Protein AF-A0A8H3YQ94-F1 (afdb_monomer_lite)

Organism: Venturia inaequalis (NCBI:txid5025)

Secondary structure (DSSP, 8-state):
--PPPHHHHHHHHHHTT-PPP-HHHHHTTSPP---PPPPP---PPPPP-STT-----SHHHHHHHHHHHHTS--SS-HHHHHHHHHHHHHHHHHHHHHHHHHHHHHHHHHHHHHHHHHHHHHHHHHH---S---HHHHHHHHHHHHHHHHHHHHHHHHHHHHHHHHHHHHHHHHHHHHHHHHHHHHHHHTT-----------

Structure (mmCIF, N/CA/C/O backbone):
data_AF-A0A8H3YQ94-F1
#
_entry.id   AF-A0A8H3YQ94-F1
#
loop_
_atom_site.group_PDB
_atom_site.id
_atom_site.type_symbol
_atom_site.label_atom_id
_atom_site.label_alt_id
_atom_site.label_comp_id
_atom_site.label_asym_id
_atom_site.label_entity_id
_atom_site.label_seq_id
_atom_site.pdbx_PDB_ins_code
_atom_site.Cartn_x
_atom_site.Cartn_y
_atom_site.Cartn_z
_atom_site.occupancy
_atom_site.B_iso_or_equiv
_atom_site.auth_seq_id
_atom_site.auth_comp_id
_atom_site.auth_asym_id
_atom_site.auth_atom_id
_atom_site.pdbx_PDB_model_num
ATOM 1 N N . MET A 1 1 ? 3.397 -32.357 -109.328 1.00 46.06 1 MET A N 1
ATOM 2 C CA . MET A 1 1 ? 3.555 -31.717 -108.003 1.00 46.06 1 MET A CA 1
ATOM 3 C C . MET A 1 1 ? 4.918 -32.092 -107.451 1.00 46.06 1 MET A C 1
ATOM 5 O O . MET A 1 1 ? 5.203 -33.276 -107.339 1.00 46.06 1 MET A O 1
ATOM 9 N N . GLN A 1 2 ? 5.787 -31.116 -107.193 1.00 58.75 2 GLN A N 1
ATOM 10 C CA . GLN A 1 2 ? 7.143 -31.364 -106.701 1.00 58.75 2 GLN A CA 1
ATOM 11 C C . GLN A 1 2 ? 7.136 -31.225 -105.173 1.00 58.75 2 GLN A C 1
ATOM 13 O O . GLN A 1 2 ? 6.931 -30.134 -104.653 1.00 58.75 2 GLN A O 1
ATOM 18 N N . ALA A 1 3 ? 7.277 -32.342 -104.458 1.00 68.31 3 ALA A N 1
ATOM 19 C CA . ALA A 1 3 ? 7.303 -32.357 -102.998 1.00 68.31 3 ALA A CA 1
ATOM 20 C C . ALA A 1 3 ? 8.596 -31.708 -102.472 1.00 68.31 3 ALA A C 1
ATOM 22 O O . ALA A 1 3 ? 9.682 -31.935 -103.017 1.00 68.31 3 ALA A O 1
ATOM 23 N N . PHE A 1 4 ? 8.491 -30.905 -101.410 1.00 73.00 4 PHE A N 1
ATOM 24 C CA . PHE A 1 4 ? 9.653 -30.295 -100.767 1.00 73.00 4 PHE A CA 1
ATOM 25 C C . PHE A 1 4 ? 10.630 -31.373 -100.280 1.00 73.00 4 PHE A C 1
ATOM 27 O O . PHE A 1 4 ? 10.253 -32.324 -99.595 1.00 73.00 4 PHE A O 1
ATOM 34 N N . LYS A 1 5 ? 11.915 -31.225 -100.623 1.00 82.38 5 LYS A N 1
ATOM 35 C CA . LYS A 1 5 ? 12.969 -32.127 -100.142 1.00 82.38 5 LYS A CA 1
ATOM 36 C C . LYS A 1 5 ? 13.144 -31.917 -98.636 1.00 82.38 5 LYS A C 1
ATOM 38 O O . LYS A 1 5 ? 13.404 -30.800 -98.197 1.00 82.38 5 LYS A O 1
ATOM 43 N N . GLY A 1 6 ? 13.096 -32.991 -97.846 1.00 75.88 6 GLY A N 1
ATOM 44 C CA . GLY A 1 6 ? 13.185 -32.909 -96.378 1.00 75.88 6 GLY A CA 1
ATOM 45 C C . GLY A 1 6 ? 14.441 -32.199 -95.847 1.00 75.88 6 GLY A C 1
ATOM 46 O O . GLY A 1 6 ? 14.389 -31.560 -94.799 1.00 75.88 6 GLY A O 1
ATOM 47 N N . LYS A 1 7 ? 15.556 -32.228 -96.595 1.00 79.00 7 LYS A N 1
ATOM 48 C CA . LYS A 1 7 ? 16.783 -31.476 -96.264 1.00 79.00 7 LYS A CA 1
ATOM 49 C C . LYS A 1 7 ? 16.567 -29.957 -96.307 1.00 79.00 7 LYS A C 1
ATOM 51 O O . LYS A 1 7 ? 17.089 -29.238 -95.463 1.00 79.00 7 LYS A O 1
ATOM 56 N N . THR A 1 8 ? 15.769 -29.481 -97.261 1.00 79.56 8 THR A N 1
ATOM 57 C CA . THR A 1 8 ? 15.442 -28.062 -97.426 1.00 79.56 8 THR A CA 1
ATOM 58 C C . THR A 1 8 ? 14.527 -27.580 -96.302 1.00 79.56 8 THR A C 1
ATOM 60 O O . THR A 1 8 ? 14.754 -26.504 -95.762 1.00 79.56 8 THR A O 1
ATOM 63 N N . CYS A 1 9 ? 13.562 -28.405 -95.878 1.00 73.75 9 CYS A N 1
ATOM 64 C CA . CYS A 1 9 ? 12.711 -28.102 -94.725 1.00 73.75 9 CYS A CA 1
ATOM 65 C C . CYS A 1 9 ? 13.526 -28.005 -93.428 1.00 73.75 9 CYS A C 1
ATOM 67 O O . CYS A 1 9 ? 13.391 -27.023 -92.710 1.00 73.75 9 CYS A O 1
ATOM 69 N N . ARG A 1 10 ? 14.423 -28.966 -93.151 1.00 73.25 10 ARG A N 1
ATOM 70 C CA . ARG A 1 10 ? 15.281 -28.928 -91.947 1.00 73.25 10 ARG A CA 1
ATOM 71 C C . ARG A 1 10 ? 16.173 -27.684 -91.903 1.00 73.25 10 ARG A C 1
ATOM 73 O O . ARG A 1 10 ? 16.210 -27.012 -90.882 1.00 73.25 10 ARG A O 1
ATOM 80 N N . SER A 1 11 ? 16.806 -27.331 -93.026 1.00 77.38 11 SER A N 1
ATOM 81 C CA . SER A 1 11 ? 17.615 -26.107 -93.121 1.00 77.38 11 SER A CA 1
ATOM 82 C C . SER A 1 11 ? 16.785 -24.833 -92.927 1.00 77.38 11 SER A C 1
ATOM 84 O O . SER A 1 11 ? 17.270 -23.875 -92.328 1.00 77.38 11 SER A O 1
ATOM 86 N N . ALA A 1 12 ? 15.538 -24.806 -93.411 1.00 76.94 12 ALA A N 1
ATOM 87 C CA . ALA A 1 12 ? 14.640 -23.679 -93.186 1.00 76.94 12 ALA A CA 1
ATOM 88 C C . ALA A 1 12 ? 14.280 -23.536 -91.698 1.00 76.94 12 ALA A C 1
ATOM 90 O O . ALA A 1 12 ? 14.393 -22.435 -91.173 1.00 76.94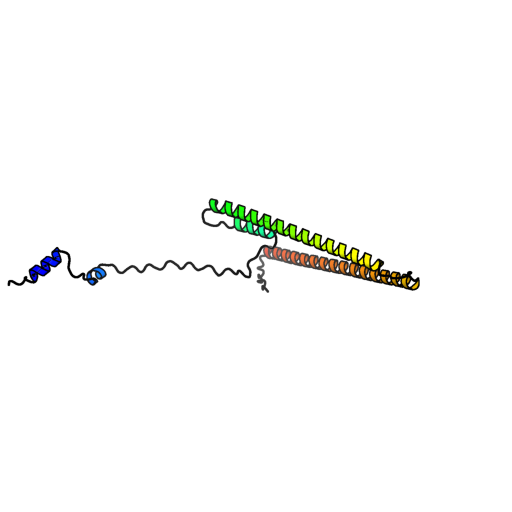 12 ALA A O 1
ATOM 91 N N . PHE A 1 13 ? 13.949 -24.635 -91.010 1.00 75.94 13 PHE A N 1
ATOM 92 C CA . PHE A 1 13 ? 13.639 -24.627 -89.574 1.00 75.94 13 PHE A CA 1
ATOM 93 C C . PHE A 1 13 ? 14.829 -24.204 -88.699 1.00 75.94 13 PHE A C 1
ATOM 95 O O . PHE A 1 13 ? 14.648 -23.443 -87.749 1.00 75.94 13 PHE A O 1
ATOM 102 N N . GLU A 1 14 ? 16.047 -24.634 -89.044 1.00 71.06 14 GLU A N 1
ATOM 103 C CA . GLU A 1 14 ? 17.277 -24.173 -88.384 1.00 71.06 14 GLU A CA 1
ATOM 104 C C . GLU A 1 14 ? 17.498 -22.668 -88.579 1.00 71.06 14 GLU A C 1
ATOM 106 O O . GLU A 1 14 ? 17.798 -21.961 -87.620 1.00 71.06 14 GLU A O 1
ATOM 111 N N . LYS A 1 15 ? 17.294 -22.154 -89.801 1.00 74.56 15 LYS A N 1
ATOM 112 C CA . LYS A 1 15 ? 17.443 -20.721 -90.108 1.00 74.56 15 LYS A CA 1
ATOM 113 C C . LYS A 1 15 ? 16.386 -19.848 -89.441 1.00 74.56 15 LYS A C 1
ATOM 115 O O . LYS A 1 15 ? 16.687 -18.715 -89.081 1.00 74.56 15 LYS A O 1
ATOM 120 N N . THR A 1 16 ? 15.163 -20.348 -89.284 1.00 73.38 16 THR A N 1
ATOM 121 C CA . THR A 1 16 ? 14.085 -19.618 -88.602 1.00 73.38 16 THR A CA 1
ATOM 122 C C . THR A 1 16 ? 14.149 -19.757 -87.081 1.00 73.38 16 THR A C 1
ATOM 124 O O . THR A 1 16 ? 13.340 -19.144 -86.394 1.00 73.38 16 THR A O 1
ATOM 127 N N . GLY A 1 17 ? 15.069 -20.568 -86.542 1.00 61.72 17 GLY A N 1
ATOM 128 C CA . GLY A 1 17 ? 15.169 -20.841 -85.105 1.00 61.72 17 GLY A CA 1
ATOM 129 C C . GLY A 1 17 ? 14.004 -21.667 -84.547 1.00 61.72 17 GLY A C 1
ATOM 130 O O . GLY A 1 17 ? 13.867 -21.793 -83.335 1.00 61.72 17 GLY A O 1
ATOM 131 N N . ILE A 1 18 ? 13.176 -22.254 -85.419 1.00 68.00 18 ILE A N 1
ATOM 132 C CA . ILE A 1 18 ? 12.014 -23.081 -85.058 1.00 68.00 18 ILE A CA 1
ATOM 133 C C . ILE A 1 18 ? 12.463 -24.547 -85.078 1.00 68.00 18 ILE A C 1
ATOM 135 O O . ILE A 1 18 ? 11.961 -25.377 -85.834 1.00 68.00 18 ILE A O 1
ATOM 139 N N . VAL A 1 19 ? 13.492 -24.857 -84.295 1.00 67.25 19 VAL A N 1
ATOM 140 C CA . VAL A 1 19 ? 13.924 -26.237 -84.044 1.00 67.25 19 VAL A CA 1
ATOM 141 C C . VAL A 1 19 ? 13.210 -26.708 -82.777 1.00 67.25 19 VAL A C 1
ATOM 143 O O . VAL A 1 19 ? 13.072 -25.907 -81.849 1.00 67.25 19 VAL A O 1
ATOM 146 N N . PRO A 1 20 ? 12.747 -27.970 -82.689 1.00 64.56 20 PRO A N 1
ATOM 147 C CA . PRO A 1 20 ? 12.219 -28.501 -81.441 1.00 64.56 20 PRO A CA 1
ATOM 148 C C . PRO A 1 20 ? 13.262 -28.313 -80.342 1.00 64.56 20 PRO A C 1
ATOM 150 O O . PRO A 1 20 ? 14.384 -28.811 -80.443 1.00 64.56 20 PRO A O 1
ATOM 153 N N . PHE A 1 21 ? 12.901 -27.532 -79.331 1.00 61.06 21 PHE A N 1
ATOM 154 C CA . PHE A 1 21 ? 13.730 -27.309 -78.161 1.00 61.06 21 PHE A CA 1
ATOM 155 C C . PHE A 1 21 ? 14.009 -28.657 -77.492 1.00 61.06 21 PHE A C 1
ATOM 157 O O . PHE A 1 21 ? 13.074 -29.363 -77.117 1.00 61.06 21 PHE A O 1
ATOM 164 N N . ASP A 1 22 ? 15.287 -29.018 -77.373 1.00 73.88 22 ASP A N 1
ATOM 165 C CA . ASP A 1 22 ? 15.726 -30.197 -76.632 1.00 73.88 22 ASP A CA 1
ATOM 166 C C . ASP A 1 22 ? 16.133 -29.754 -75.215 1.00 73.88 22 ASP A C 1
ATOM 168 O O . ASP A 1 22 ? 17.247 -29.243 -75.030 1.00 73.88 22 ASP A O 1
ATOM 172 N N . PRO A 1 23 ? 15.237 -29.880 -74.215 1.00 68.00 23 PRO A N 1
ATOM 173 C CA . PRO A 1 23 ? 15.480 -29.379 -72.864 1.00 68.00 23 PRO A CA 1
ATOM 174 C C . PRO A 1 23 ? 16.681 -30.054 -72.199 1.00 68.00 23 PRO A C 1
ATOM 176 O O . PRO A 1 23 ? 17.328 -29.445 -71.347 1.00 68.00 23 PRO A O 1
ATOM 179 N N . LEU A 1 24 ? 17.015 -31.286 -72.597 1.00 73.75 24 LEU A N 1
ATOM 180 C CA . LEU A 1 24 ? 18.076 -32.070 -71.968 1.00 73.75 24 LEU A CA 1
ATOM 181 C C . LEU A 1 24 ? 19.454 -31.458 -72.232 1.00 73.75 24 LEU A C 1
ATOM 183 O O . LEU A 1 24 ? 20.250 -31.320 -71.308 1.00 73.75 24 LEU A O 1
ATOM 187 N N . LYS A 1 25 ? 19.694 -30.953 -73.448 1.00 72.75 25 LYS A N 1
ATOM 188 C CA . LYS A 1 25 ? 20.953 -30.269 -73.801 1.00 72.75 25 LYS A CA 1
ATOM 189 C C . LYS A 1 25 ? 21.197 -28.976 -73.029 1.00 72.75 25 LYS A C 1
ATOM 191 O O . LYS A 1 25 ? 22.341 -28.532 -72.934 1.00 72.75 25 LYS A O 1
ATOM 196 N N . VAL A 1 26 ? 20.138 -28.328 -72.546 1.00 67.00 26 VAL A N 1
ATOM 197 C CA . VAL A 1 26 ? 20.248 -27.116 -71.722 1.00 67.00 26 VAL A CA 1
ATOM 198 C C . VAL A 1 26 ? 20.513 -27.497 -70.271 1.00 67.00 26 VAL A C 1
ATOM 200 O O . VAL A 1 26 ? 21.404 -26.923 -69.652 1.00 67.00 26 VAL A O 1
ATOM 203 N N . ILE A 1 27 ? 19.805 -28.508 -69.762 1.00 72.75 27 ILE A N 1
ATOM 204 C CA . ILE A 1 27 ? 19.972 -29.012 -68.394 1.00 72.75 27 ILE A CA 1
ATOM 205 C C . ILE A 1 27 ? 21.388 -29.569 -68.178 1.00 72.75 27 ILE A C 1
ATOM 207 O O . ILE A 1 27 ? 21.992 -29.277 -67.154 1.00 72.75 27 ILE A O 1
ATOM 211 N N . GLU A 1 28 ? 21.962 -30.277 -69.156 1.00 75.50 28 GLU A N 1
ATOM 212 C CA . GLU A 1 28 ? 23.343 -30.791 -69.091 1.00 75.50 28 GLU A CA 1
ATOM 213 C C . GLU A 1 28 ? 24.416 -29.691 -69.032 1.00 75.50 28 GLU A C 1
ATOM 215 O O . GLU A 1 28 ? 25.515 -29.918 -68.530 1.00 75.50 28 GLU A O 1
ATOM 220 N N . LYS A 1 29 ? 24.117 -28.493 -69.549 1.00 74.38 29 LYS A N 1
ATOM 221 C CA . LYS A 1 29 ? 25.033 -27.342 -69.524 1.00 74.38 29 LYS A CA 1
ATOM 222 C C . LYS A 1 29 ? 24.874 -26.480 -68.275 1.00 74.38 29 LYS A C 1
ATOM 224 O O . LYS A 1 29 ? 25.720 -25.620 -68.029 1.00 74.38 29 LYS A O 1
ATOM 229 N N . CYS A 1 30 ? 23.813 -26.683 -67.498 1.00 64.31 30 CYS A N 1
ATOM 230 C CA . CYS A 1 30 ? 23.666 -26.037 -66.206 1.00 64.31 30 CYS A CA 1
ATOM 231 C C . CYS A 1 30 ? 24.519 -26.795 -65.177 1.00 64.31 30 CYS A C 1
ATOM 233 O O . CYS A 1 30 ? 24.310 -27.992 -64.984 1.00 64.31 30 CYS A O 1
ATOM 235 N N . PRO A 1 31 ? 25.476 -26.137 -64.495 1.00 71.31 31 PRO A N 1
ATOM 236 C CA . PRO A 1 31 ? 26.184 -26.778 -63.395 1.00 71.31 31 PRO A CA 1
ATOM 237 C C . PRO A 1 31 ? 25.164 -27.212 -62.329 1.00 71.31 31 PRO A C 1
ATOM 239 O O . PRO A 1 31 ? 24.175 -26.495 -62.126 1.00 71.31 31 PRO A O 1
ATOM 242 N N . PRO A 1 32 ? 25.369 -28.356 -61.644 1.00 67.56 32 PRO A N 1
ATOM 243 C CA . PRO A 1 32 ? 24.484 -28.759 -60.561 1.00 67.56 32 PRO A CA 1
ATOM 244 C C . PRO A 1 32 ? 24.416 -27.604 -59.568 1.00 67.56 32 PRO A C 1
ATOM 246 O O . PRO A 1 32 ? 25.449 -27.100 -59.120 1.00 67.56 32 PRO A O 1
ATOM 249 N N . THR A 1 33 ? 23.201 -27.136 -59.289 1.00 60.84 33 THR A N 1
ATOM 250 C CA . THR A 1 33 ? 22.963 -26.070 -58.323 1.00 60.84 33 THR A CA 1
ATOM 251 C C . THR A 1 33 ? 23.676 -26.460 -57.038 1.00 60.84 33 THR A C 1
ATOM 253 O O . THR A 1 33 ? 23.331 -27.471 -56.428 1.00 60.84 33 THR A O 1
ATOM 256 N N . ILE A 1 34 ? 24.701 -25.692 -56.657 1.00 62.62 34 ILE A N 1
ATOM 257 C CA . ILE A 1 34 ? 25.326 -25.802 -55.342 1.00 62.62 34 ILE A CA 1
ATOM 258 C C . ILE A 1 34 ? 24.163 -25.664 -54.371 1.00 62.62 34 ILE A C 1
ATOM 260 O O . ILE A 1 34 ? 23.536 -24.606 -54.312 1.00 62.62 34 ILE A O 1
ATOM 264 N N . THR A 1 35 ? 23.797 -26.752 -53.697 1.00 61.91 35 THR A N 1
ATOM 265 C CA . THR A 1 35 ? 22.767 -26.727 -52.666 1.00 61.91 35 THR A CA 1
ATOM 266 C C . THR A 1 35 ? 23.254 -25.738 -51.625 1.00 61.91 35 THR A C 1
ATOM 268 O O . THR A 1 35 ? 24.180 -26.044 -50.874 1.00 61.91 35 THR A O 1
ATOM 271 N N . ALA A 1 36 ? 22.707 -24.523 -51.655 1.00 63.34 36 ALA A N 1
ATOM 272 C CA . ALA A 1 36 ? 23.022 -23.502 -50.680 1.00 63.34 36 ALA A CA 1
ATOM 273 C C . ALA A 1 36 ? 22.781 -24.120 -49.305 1.00 63.34 36 ALA A C 1
ATOM 275 O O . ALA A 1 36 ? 21.683 -24.614 -49.032 1.00 63.34 36 ALA A O 1
ATOM 276 N N . THR A 1 37 ? 23.819 -24.154 -48.471 1.00 64.31 37 THR A N 1
ATOM 277 C CA . THR A 1 37 ? 23.675 -24.525 -47.068 1.00 64.31 37 THR A CA 1
ATOM 278 C C . THR A 1 37 ? 22.533 -23.674 -46.515 1.00 64.31 37 THR A C 1
ATOM 280 O O . THR A 1 37 ? 22.602 -22.448 -46.655 1.00 64.31 37 THR A O 1
ATOM 283 N N . PRO A 1 38 ? 21.459 -24.271 -45.965 1.00 67.94 38 PRO A N 1
ATOM 284 C CA . PRO A 1 38 ? 20.385 -23.477 -45.396 1.00 67.94 38 PRO A CA 1
ATOM 285 C C . PRO A 1 38 ? 21.004 -22.527 -44.363 1.00 67.94 38 PRO A C 1
ATOM 287 O O . PRO A 1 38 ? 21.893 -22.961 -43.617 1.00 67.94 38 PRO A O 1
ATOM 290 N N . PRO A 1 39 ? 20.595 -21.243 -44.330 1.00 69.69 39 PRO A N 1
ATOM 291 C CA . PRO A 1 39 ? 21.085 -20.330 -43.310 1.00 69.69 39 PRO A CA 1
ATOM 292 C C . PRO A 1 39 ? 20.859 -20.975 -41.936 1.00 69.69 39 PRO A C 1
ATOM 294 O O . PRO A 1 39 ? 19.863 -21.695 -41.766 1.00 69.69 39 PRO A O 1
ATOM 297 N N . PRO A 1 40 ? 21.777 -20.784 -40.969 1.00 69.94 40 PRO A N 1
ATOM 298 C CA . PRO A 1 40 ? 21.569 -21.293 -39.625 1.00 69.94 40 PRO A CA 1
ATOM 299 C C . PRO A 1 40 ? 20.183 -20.845 -39.166 1.00 69.94 40 PRO A C 1
ATOM 301 O O . PRO A 1 40 ? 19.869 -19.658 -39.217 1.00 69.94 40 PRO A O 1
ATOM 304 N N . ARG A 1 41 ? 19.325 -21.808 -38.802 1.00 65.75 41 ARG A N 1
ATOM 305 C CA . ARG A 1 41 ? 17.999 -21.499 -38.267 1.00 65.75 41 ARG A CA 1
ATOM 306 C C . ARG A 1 41 ? 18.212 -20.592 -37.066 1.00 65.75 41 ARG A C 1
ATOM 308 O O . ARG A 1 41 ? 18.799 -21.035 -36.080 1.00 65.75 41 ARG A O 1
ATOM 315 N N . GLU A 1 42 ? 17.740 -19.354 -37.156 1.00 65.62 42 GLU A N 1
ATOM 316 C CA . GLU A 1 42 ? 17.578 -18.506 -35.986 1.00 65.62 42 GLU A CA 1
ATOM 317 C C . GLU A 1 42 ? 16.740 -19.310 -34.993 1.00 65.62 42 GLU A C 1
ATOM 319 O O . GLU A 1 42 ? 15.598 -19.685 -35.271 1.00 65.62 42 GLU A O 1
ATOM 324 N N . THR A 1 43 ? 17.350 -19.705 -33.878 1.00 68.94 43 THR A N 1
ATOM 325 C CA . THR A 1 43 ? 16.629 -20.359 -32.793 1.00 68.94 43 THR A CA 1
ATOM 326 C C . THR A 1 43 ? 15.556 -19.391 -32.344 1.00 68.94 43 THR A C 1
ATOM 328 O O . THR A 1 43 ? 15.881 -18.337 -31.797 1.00 68.94 43 THR A O 1
ATOM 331 N N . THR A 1 44 ? 14.293 -19.740 -32.592 1.00 71.94 44 THR A N 1
ATOM 332 C CA . THR A 1 44 ? 13.150 -19.011 -32.053 1.00 71.94 44 THR A CA 1
ATOM 333 C C . THR A 1 44 ? 13.416 -18.795 -30.565 1.00 71.94 44 THR A C 1
ATOM 335 O O . THR A 1 44 ? 13.711 -19.780 -29.873 1.00 71.94 44 THR A O 1
ATOM 338 N N . PRO A 1 45 ? 13.393 -17.547 -30.062 1.00 72.25 45 PRO A N 1
ATOM 339 C CA . PRO A 1 45 ? 13.603 -17.311 -28.645 1.00 72.25 45 PRO A CA 1
ATOM 340 C C . PRO A 1 45 ? 12.606 -18.162 -27.849 1.00 72.25 45 PRO A C 1
ATOM 342 O O . PRO A 1 45 ? 11.493 -18.413 -28.331 1.00 72.25 45 PRO A O 1
ATOM 345 N N . PRO A 1 46 ? 12.999 -18.654 -26.662 1.00 77.50 46 PRO A N 1
ATOM 346 C CA . PRO A 1 46 ? 12.099 -19.439 -25.836 1.00 77.50 46 PRO A CA 1
ATOM 347 C C . PRO A 1 46 ? 10.794 -18.659 -25.626 1.00 77.50 46 PRO A C 1
ATOM 349 O O . PRO A 1 46 ? 10.840 -17.429 -25.500 1.00 77.50 46 PRO A O 1
ATOM 352 N N . PRO A 1 47 ? 9.635 -19.342 -25.614 1.00 77.75 47 PRO A N 1
ATOM 353 C CA . PRO A 1 47 ? 8.357 -18.682 -25.406 1.00 77.75 47 PRO A CA 1
ATOM 354 C C . PRO A 1 47 ? 8.424 -17.850 -24.126 1.00 77.75 47 PRO A C 1
ATOM 356 O O . PRO A 1 47 ? 8.847 -18.335 -23.075 1.00 77.75 47 PRO A O 1
ATOM 359 N N . ILE A 1 48 ? 8.053 -16.576 -24.244 1.00 79.12 48 ILE A N 1
ATOM 360 C CA . ILE A 1 48 ? 8.002 -15.664 -23.106 1.00 79.12 48 ILE A CA 1
ATOM 361 C C . ILE A 1 48 ? 6.957 -16.214 -22.137 1.00 79.12 48 ILE A C 1
ATOM 363 O O . ILE A 1 48 ? 5.808 -16.441 -22.514 1.00 79.12 48 ILE A O 1
ATOM 367 N N . ASP A 1 49 ? 7.367 -16.430 -20.891 1.00 82.31 49 ASP A N 1
ATOM 368 C CA . ASP A 1 49 ? 6.467 -16.807 -19.808 1.00 82.31 49 ASP A CA 1
ATOM 369 C C . ASP A 1 49 ? 5.631 -15.583 -19.402 1.00 82.31 49 ASP A C 1
ATOM 371 O O . ASP A 1 49 ? 6.010 -14.783 -18.542 1.00 82.31 49 ASP A O 1
ATOM 375 N N . TRP A 1 50 ? 4.510 -15.398 -20.100 1.00 77.06 50 TRP A N 1
ATOM 376 C CA . TRP A 1 50 ? 3.571 -14.304 -19.855 1.00 77.06 50 TRP A CA 1
ATOM 377 C C . TRP A 1 50 ? 2.874 -14.423 -18.498 1.00 77.06 50 TRP A C 1
ATOM 379 O O . TRP A 1 50 ? 2.486 -13.403 -17.930 1.00 77.06 50 TRP A O 1
ATOM 389 N N . GLU A 1 51 ? 2.738 -15.638 -17.960 1.00 77.88 51 GLU A N 1
ATOM 390 C CA . GLU A 1 51 ? 2.078 -15.881 -16.673 1.00 77.88 51 GLU A CA 1
ATOM 391 C C . GLU A 1 51 ? 2.901 -15.313 -15.513 1.00 77.88 51 GLU A C 1
ATOM 393 O O . GLU A 1 51 ? 2.350 -14.724 -14.581 1.00 77.88 51 GLU A O 1
ATOM 398 N N . ASN A 1 52 ? 4.230 -15.409 -15.607 1.00 77.12 52 ASN A N 1
ATOM 399 C CA . ASN A 1 52 ? 5.154 -14.879 -14.605 1.00 77.12 52 ASN A CA 1
ATOM 400 C C . ASN A 1 52 ? 5.732 -13.502 -14.958 1.00 77.12 52 ASN A C 1
ATOM 402 O O . ASN A 1 52 ? 6.696 -13.053 -14.323 1.00 77.12 52 ASN A O 1
ATOM 406 N N . PHE A 1 53 ? 5.157 -12.796 -15.937 1.00 76.44 53 PHE A N 1
ATOM 407 C CA . PHE A 1 53 ? 5.649 -11.474 -16.301 1.00 76.44 53 PHE A CA 1
ATOM 408 C C . PHE A 1 53 ? 5.477 -10.496 -15.120 1.00 76.44 53 PHE A C 1
ATOM 410 O O . PHE A 1 53 ? 4.363 -10.314 -14.614 1.00 76.44 53 PHE A O 1
ATOM 417 N N . PRO A 1 54 ? 6.552 -9.842 -14.638 1.00 71.06 54 PRO A N 1
ATOM 418 C CA . PRO A 1 54 ? 6.483 -8.974 -13.471 1.00 71.06 54 PRO A CA 1
ATOM 419 C C . PRO A 1 54 ? 5.780 -7.658 -13.821 1.00 71.06 54 PRO A C 1
ATOM 421 O O . PRO A 1 54 ? 6.419 -6.654 -14.134 1.00 71.06 54 PRO A O 1
ATOM 424 N N . ILE A 1 55 ? 4.450 -7.648 -13.729 1.00 77.81 55 ILE A N 1
ATOM 425 C CA . ILE A 1 55 ? 3.646 -6.443 -13.937 1.00 77.81 55 ILE A CA 1
ATOM 426 C C . ILE A 1 55 ? 3.934 -5.456 -12.791 1.00 77.81 55 ILE A C 1
ATOM 428 O O . ILE A 1 55 ? 3.746 -5.801 -11.614 1.00 77.81 55 ILE A O 1
ATOM 432 N N . PRO A 1 56 ? 4.397 -4.227 -13.084 1.00 74.88 56 PRO A N 1
ATOM 433 C CA . PRO A 1 56 ? 4.680 -3.239 -12.053 1.00 74.88 56 PRO A CA 1
ATOM 434 C C . PRO A 1 56 ? 3.389 -2.842 -11.323 1.00 74.88 56 PRO A C 1
ATOM 436 O O . PRO A 1 56 ? 2.431 -2.373 -11.927 1.00 74.88 56 PRO A O 1
ATOM 439 N N . LYS A 1 57 ? 3.372 -3.011 -9.995 1.00 78.19 57 LYS A N 1
ATOM 440 C CA . LYS A 1 57 ? 2.197 -2.755 -9.133 1.00 78.19 57 LYS A CA 1
ATOM 441 C C . LYS A 1 57 ? 2.137 -1.332 -8.563 1.00 78.19 57 LYS A C 1
ATOM 443 O O . LYS A 1 57 ? 1.256 -1.026 -7.772 1.00 78.19 57 LYS A O 1
ATOM 448 N N . SER A 1 58 ? 3.122 -0.494 -8.878 1.00 79.50 58 SER A N 1
ATOM 449 C CA . SER A 1 58 ? 3.254 0.879 -8.372 1.00 79.50 58 SER A CA 1
ATOM 450 C C . SER A 1 58 ? 4.084 1.729 -9.330 1.00 79.50 58 SER A C 1
ATOM 452 O O . SER A 1 58 ? 5.016 1.216 -9.966 1.00 79.50 58 SER A O 1
ATOM 454 N N . ALA A 1 59 ? 3.845 3.044 -9.340 1.00 82.88 59 ALA A N 1
ATOM 455 C CA . ALA A 1 59 ? 4.650 4.013 -10.086 1.00 82.88 59 ALA A CA 1
ATOM 456 C C . ALA A 1 59 ? 6.164 3.857 -9.832 1.00 82.88 59 ALA A C 1
ATOM 458 O O . ALA A 1 59 ? 6.973 3.936 -10.754 1.00 82.88 59 ALA A O 1
ATOM 459 N N . ARG A 1 60 ? 6.570 3.523 -8.597 1.00 83.56 60 ARG A N 1
ATOM 460 C CA . ARG A 1 60 ? 7.989 3.314 -8.257 1.00 83.56 60 ARG A CA 1
ATOM 461 C C . ARG A 1 60 ? 8.575 2.048 -8.884 1.00 83.56 60 ARG A C 1
ATOM 463 O O . ARG A 1 60 ? 9.753 2.025 -9.230 1.00 83.56 60 ARG A O 1
ATOM 470 N N . SER A 1 61 ? 7.781 0.981 -8.987 1.00 84.12 61 SER A N 1
ATOM 471 C CA . SER A 1 61 ? 8.219 -0.253 -9.654 1.00 84.12 61 SER A CA 1
ATOM 472 C C . SER A 1 61 ? 8.340 -0.062 -11.162 1.00 84.12 61 SER A C 1
ATOM 474 O O . SER A 1 61 ? 9.287 -0.566 -11.753 1.00 84.12 61 SER A O 1
ATOM 476 N N . LEU A 1 62 ? 7.444 0.736 -11.743 1.00 85.31 62 LEU A N 1
ATOM 477 C CA . LEU A 1 62 ? 7.481 1.105 -13.149 1.00 85.31 62 LEU A CA 1
ATOM 478 C C . LEU A 1 62 ? 8.702 1.975 -13.475 1.00 85.31 62 LEU A C 1
ATOM 480 O O . LEU A 1 62 ? 9.406 1.679 -14.427 1.00 85.31 62 LEU A O 1
ATOM 484 N N . ALA A 1 63 ? 9.017 2.978 -12.648 1.00 84.25 63 ALA A N 1
ATOM 485 C CA . ALA A 1 63 ? 10.210 3.810 -12.837 1.00 84.25 63 ALA A CA 1
ATOM 486 C C . ALA A 1 63 ? 11.511 2.985 -12.808 1.00 84.25 63 ALA A C 1
ATOM 488 O O . ALA A 1 63 ? 12.404 3.186 -13.622 1.00 84.25 63 ALA A O 1
ATOM 489 N N . ARG A 1 64 ? 11.602 1.996 -11.907 1.00 84.88 64 ARG A N 1
ATOM 490 C CA . ARG A 1 64 ? 12.740 1.060 -11.866 1.00 84.88 64 ARG A CA 1
ATOM 491 C C . ARG A 1 64 ? 12.818 0.169 -13.100 1.00 84.88 64 ARG A C 1
ATOM 493 O O . ARG A 1 64 ? 13.915 -0.199 -13.499 1.00 84.88 64 ARG A O 1
ATOM 500 N N . LEU A 1 65 ? 11.670 -0.232 -13.642 1.00 83.50 65 LEU A N 1
ATOM 501 C CA . LEU A 1 65 ? 11.612 -1.003 -14.879 1.00 83.50 65 LEU A CA 1
ATOM 502 C C . LEU A 1 65 ? 12.061 -0.137 -16.055 1.00 83.50 65 LEU A C 1
ATOM 504 O O . LEU A 1 65 ? 12.890 -0.594 -16.824 1.00 83.50 65 LEU A O 1
ATOM 508 N N . GLY A 1 66 ? 11.614 1.120 -16.115 1.00 83.38 66 GLY A N 1
ATOM 509 C CA . GLY A 1 66 ? 12.109 2.115 -17.065 1.00 83.38 66 GLY A CA 1
ATOM 510 C C . GLY A 1 66 ? 13.622 2.219 -17.052 1.00 83.38 66 GLY A C 1
ATOM 511 O O . GLY A 1 66 ? 14.247 2.031 -18.083 1.00 83.38 66 GLY A O 1
ATOM 512 N N . GLN A 1 67 ? 14.214 2.390 -15.867 1.00 83.00 67 GLN A N 1
ATOM 513 C CA . GLN A 1 67 ? 15.670 2.451 -15.734 1.00 83.00 67 GLN A CA 1
ATOM 514 C C . GLN A 1 67 ? 16.368 1.218 -16.317 1.00 83.00 67 GLN A C 1
ATOM 516 O O . GLN A 1 67 ? 17.335 1.353 -17.046 1.00 83.00 67 GLN A O 1
ATOM 521 N N . ARG A 1 68 ? 15.830 0.018 -16.068 1.00 82.62 68 ARG A N 1
ATOM 522 C CA . ARG A 1 68 ? 16.381 -1.221 -16.639 1.00 82.62 68 ARG A CA 1
ATOM 523 C C . ARG A 1 68 ? 16.258 -1.291 -18.155 1.00 82.62 68 ARG A C 1
ATOM 525 O O . ARG A 1 68 ? 17.080 -1.948 -18.773 1.00 82.62 68 ARG A O 1
ATOM 532 N N . VAL A 1 69 ? 15.210 -0.697 -18.722 1.00 79.38 69 VAL A N 1
ATOM 533 C CA . VAL A 1 69 ? 15.021 -0.620 -20.174 1.00 79.38 69 VAL A CA 1
ATOM 534 C C . VAL A 1 69 ? 16.054 0.320 -20.790 1.00 79.38 69 VAL A C 1
ATOM 536 O O . VAL A 1 69 ? 16.582 -0.016 -21.837 1.00 79.38 69 VAL A O 1
ATOM 539 N N . TYR A 1 70 ? 16.403 1.422 -20.118 1.00 76.44 70 TYR A N 1
ATOM 540 C CA . TYR A 1 70 ? 17.520 2.277 -20.539 1.00 76.44 70 TYR A CA 1
ATOM 541 C C . TYR A 1 70 ? 18.884 1.611 -20.383 1.00 76.44 70 TYR A C 1
ATOM 543 O O . TYR A 1 70 ? 19.743 1.797 -21.230 1.00 76.44 70 TYR A O 1
ATOM 551 N N . ASP A 1 71 ? 19.082 0.829 -19.319 1.00 80.50 71 ASP A N 1
ATOM 552 C CA . ASP A 1 71 ? 20.341 0.110 -19.082 1.00 80.50 71 ASP A CA 1
ATOM 553 C C . ASP A 1 71 ? 20.567 -1.042 -20.091 1.00 80.50 71 ASP A C 1
ATOM 555 O O . ASP A 1 71 ? 21.654 -1.618 -20.149 1.00 80.50 71 ASP A O 1
ATOM 559 N N . LEU A 1 72 ? 19.532 -1.437 -20.842 1.00 76.19 72 LEU A N 1
ATOM 560 C CA . LEU A 1 72 ? 19.628 -2.405 -21.929 1.00 76.19 72 LEU A CA 1
ATOM 561 C C . LEU A 1 72 ? 19.994 -1.644 -23.208 1.00 76.19 72 LEU A C 1
ATOM 563 O O . LEU A 1 72 ? 19.107 -1.124 -23.876 1.00 76.19 72 LEU A O 1
ATOM 567 N N . ASP A 1 73 ? 21.279 -1.613 -23.562 1.00 65.75 73 ASP A N 1
ATOM 568 C CA . ASP A 1 73 ? 21.739 -1.099 -24.860 1.00 65.75 73 ASP A CA 1
ATOM 569 C C . ASP A 1 73 ? 21.105 -1.934 -25.991 1.00 65.75 73 ASP A C 1
ATOM 571 O O . ASP A 1 73 ? 21.567 -3.029 -26.329 1.00 65.75 73 ASP A O 1
ATOM 575 N N . LEU A 1 74 ? 19.977 -1.459 -26.529 1.00 67.50 74 LEU A N 1
ATOM 576 C CA . LEU A 1 74 ? 19.252 -2.109 -27.617 1.00 67.50 74 LEU A CA 1
ATOM 577 C C . LEU A 1 74 ? 19.950 -1.795 -28.952 1.00 67.50 74 LEU A C 1
ATOM 579 O O . LEU A 1 74 ? 20.001 -0.633 -29.350 1.00 67.50 74 LEU A O 1
ATOM 583 N N . PRO A 1 75 ? 20.451 -2.804 -29.689 1.00 56.47 75 PRO A N 1
ATOM 584 C CA . PRO A 1 75 ? 21.131 -2.564 -30.954 1.00 56.47 75 PRO A CA 1
ATOM 585 C C . PRO A 1 75 ? 20.118 -2.224 -32.059 1.00 56.47 75 PRO A C 1
ATOM 587 O O . PRO A 1 75 ? 19.380 -3.095 -32.520 1.00 56.47 75 PRO A O 1
ATOM 590 N N . GLY A 1 76 ? 20.105 -0.966 -32.512 1.00 60.50 76 GLY A N 1
ATOM 591 C CA . GLY A 1 76 ? 19.369 -0.535 -33.708 1.00 60.50 76 GLY A CA 1
ATOM 592 C C . GLY A 1 76 ? 18.731 0.852 -33.591 1.00 60.50 76 GLY A C 1
ATOM 593 O O . GLY A 1 76 ? 17.632 0.983 -33.067 1.00 60.50 76 GLY A O 1
ATOM 594 N N . ASN A 1 77 ? 19.395 1.861 -34.169 1.00 54.41 77 ASN A N 1
ATOM 595 C CA . ASN A 1 77 ? 18.938 3.251 -34.342 1.00 54.41 77 ASN A CA 1
ATOM 596 C C . ASN A 1 77 ? 18.479 3.941 -33.047 1.00 54.41 77 ASN A C 1
ATOM 598 O O . ASN A 1 77 ? 17.297 4.229 -32.845 1.00 54.41 77 ASN A O 1
ATOM 602 N N . GLU A 1 78 ? 19.470 4.234 -32.209 1.00 63.19 78 GLU A N 1
ATOM 603 C CA . GLU A 1 78 ? 19.345 4.773 -30.853 1.00 63.19 78 GLU A CA 1
ATOM 604 C C . GLU A 1 78 ? 18.573 6.103 -30.775 1.00 63.19 78 GLU A C 1
ATOM 606 O O . GLU A 1 78 ? 17.842 6.308 -29.814 1.00 63.19 78 GLU A O 1
ATOM 611 N N . ASP A 1 79 ? 18.596 6.958 -31.801 1.00 66.81 79 ASP A N 1
ATOM 612 C CA . ASP A 1 79 ? 17.997 8.299 -31.680 1.00 66.81 79 ASP A CA 1
ATOM 613 C C . ASP A 1 79 ? 16.481 8.352 -31.937 1.00 66.81 79 ASP A C 1
ATOM 615 O O . ASP A 1 79 ? 15.756 9.103 -31.284 1.00 66.81 79 ASP A O 1
ATOM 619 N N . VAL A 1 80 ? 15.963 7.553 -32.878 1.00 70.56 80 VAL A N 1
ATOM 620 C CA . VAL A 1 80 ? 14.552 7.667 -33.313 1.00 70.56 80 VAL A CA 1
ATOM 621 C C . VAL A 1 80 ? 13.600 7.036 -32.296 1.00 70.56 80 VAL A C 1
ATOM 623 O O . VAL A 1 80 ? 12.487 7.522 -32.084 1.00 70.56 80 VAL A O 1
ATOM 626 N N . TYR A 1 81 ? 14.033 5.953 -31.651 1.00 73.62 81 TYR A N 1
ATOM 627 C CA . TYR A 1 81 ? 13.214 5.228 -30.683 1.00 73.62 81 TYR A CA 1
ATOM 628 C C . TYR A 1 81 ? 13.448 5.682 -29.243 1.00 73.62 81 TYR A C 1
ATOM 630 O O . TYR A 1 81 ? 12.526 5.547 -28.441 1.00 73.62 81 TYR A O 1
ATOM 638 N N . ALA A 1 82 ? 14.605 6.267 -28.910 1.00 77.44 82 ALA A N 1
ATOM 639 C CA . ALA A 1 82 ? 14.858 6.775 -27.562 1.00 77.44 82 ALA A CA 1
ATOM 640 C C . ALA A 1 82 ? 13.856 7.861 -27.161 1.00 77.44 82 ALA A C 1
ATOM 642 O O . ALA A 1 82 ? 13.252 7.766 -26.097 1.00 77.44 82 ALA A O 1
ATOM 643 N N . GL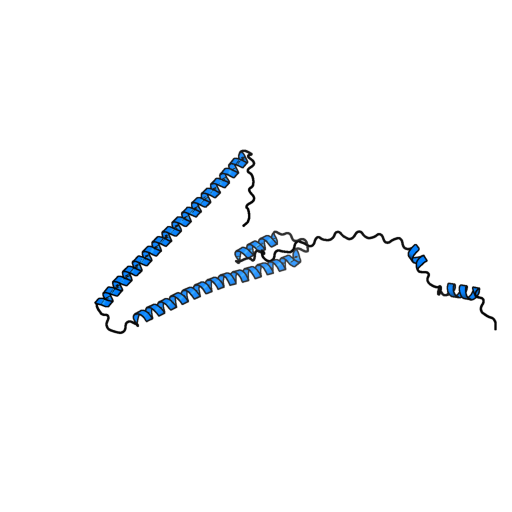U A 1 83 ? 13.580 8.837 -28.034 1.00 82.12 83 GLU A N 1
ATOM 644 C CA . GLU A 1 83 ? 12.618 9.900 -27.716 1.00 82.12 83 GLU A CA 1
ATOM 645 C C . GLU A 1 83 ? 11.190 9.348 -27.535 1.00 82.12 83 GLU A C 1
ATOM 647 O O . GLU A 1 83 ? 10.436 9.781 -26.658 1.00 82.12 83 GLU A O 1
ATOM 652 N N . ALA A 1 84 ? 10.807 8.363 -28.352 1.00 83.38 84 ALA A N 1
ATOM 653 C CA . ALA A 1 84 ? 9.512 7.701 -28.237 1.00 83.38 84 ALA A CA 1
ATOM 654 C C . ALA A 1 84 ? 9.404 6.880 -26.941 1.00 83.38 84 ALA A C 1
ATOM 656 O O . ALA A 1 84 ? 8.363 6.914 -26.279 1.00 83.38 84 ALA A O 1
ATOM 657 N N . LEU A 1 85 ? 10.476 6.182 -26.555 1.00 82.38 85 LEU A N 1
ATOM 658 C CA . LEU A 1 85 ? 10.559 5.421 -25.310 1.00 82.38 85 LEU A CA 1
ATOM 659 C C . LEU A 1 85 ? 10.543 6.341 -24.085 1.00 82.38 85 LEU A C 1
ATOM 661 O O . LEU A 1 85 ? 9.797 6.062 -23.150 1.00 82.38 85 LEU A O 1
ATOM 665 N N . ASP A 1 86 ? 11.249 7.471 -24.118 1.00 82.94 86 ASP A N 1
ATOM 666 C CA . ASP A 1 86 ? 11.208 8.506 -23.079 1.00 82.94 86 ASP A CA 1
ATOM 667 C C . ASP A 1 86 ? 9.797 9.024 -22.853 1.00 82.94 86 ASP A C 1
ATOM 669 O O . ASP A 1 86 ? 9.272 8.979 -21.735 1.00 82.94 86 ASP A O 1
ATOM 673 N N . LYS A 1 87 ? 9.139 9.456 -23.931 1.00 86.81 87 LYS A N 1
ATOM 674 C CA . LYS A 1 87 ? 7.757 9.940 -23.870 1.00 86.81 87 LYS A CA 1
ATOM 675 C C . LYS A 1 87 ? 6.811 8.859 -23.358 1.00 86.81 87 LYS A C 1
ATOM 677 O O . LYS A 1 87 ? 5.929 9.152 -22.550 1.00 86.81 87 LYS A O 1
ATOM 682 N N . PHE A 1 88 ? 7.004 7.612 -23.780 1.00 86.31 88 PHE A N 1
ATOM 683 C CA . PHE A 1 88 ? 6.203 6.481 -23.328 1.00 86.31 88 PHE A CA 1
ATOM 684 C C . PHE A 1 88 ? 6.396 6.193 -21.833 1.00 86.31 88 PHE A C 1
ATOM 686 O O . PHE A 1 88 ? 5.418 6.084 -21.090 1.00 86.31 88 PHE A O 1
ATOM 693 N N . MET A 1 89 ? 7.641 6.139 -21.360 1.00 85.56 89 MET A N 1
ATOM 694 C CA . MET A 1 89 ? 7.956 5.908 -19.951 1.00 85.56 89 MET A CA 1
ATOM 695 C C . MET A 1 89 ? 7.463 7.058 -19.064 1.00 85.56 89 MET A C 1
ATOM 697 O O . MET A 1 89 ? 6.888 6.819 -17.995 1.00 85.56 89 MET A O 1
ATOM 701 N N . MET A 1 90 ? 7.602 8.308 -19.512 1.00 86.19 90 MET A N 1
ATOM 702 C CA . MET A 1 90 ? 7.030 9.479 -18.840 1.00 86.19 90 MET A CA 1
ATOM 703 C C . MET A 1 90 ? 5.499 9.408 -18.765 1.00 86.19 90 MET A C 1
ATOM 705 O O . MET A 1 90 ? 4.917 9.600 -17.694 1.00 86.19 90 MET A O 1
ATOM 709 N N . ALA A 1 91 ? 4.829 9.071 -19.869 1.00 88.31 91 ALA A N 1
ATOM 710 C CA . ALA A 1 91 ? 3.377 8.931 -19.897 1.00 88.31 91 ALA A CA 1
ATOM 711 C C . ALA A 1 91 ? 2.903 7.835 -18.931 1.00 88.31 91 ALA A C 1
ATOM 713 O O . ALA A 1 91 ? 2.050 8.090 -18.078 1.00 88.31 91 ALA A O 1
ATOM 714 N N . LEU A 1 92 ? 3.506 6.645 -18.978 1.00 87.12 92 LEU A N 1
ATOM 715 C CA . LEU A 1 92 ? 3.141 5.545 -18.087 1.00 87.12 92 LEU A CA 1
ATOM 716 C C . LEU A 1 92 ? 3.362 5.887 -16.610 1.00 87.12 92 LEU A C 1
ATOM 718 O O . LEU A 1 92 ? 2.523 5.560 -15.769 1.00 87.12 92 LEU A O 1
ATOM 722 N N . THR A 1 93 ? 4.471 6.549 -16.270 1.00 86.62 93 THR A N 1
ATOM 723 C CA . THR A 1 93 ? 4.749 6.938 -14.878 1.00 86.62 93 THR A CA 1
ATOM 724 C C . THR A 1 93 ? 3.761 7.981 -14.369 1.00 86.62 93 THR A C 1
ATOM 726 O O . THR A 1 93 ? 3.312 7.874 -13.226 1.00 86.62 93 THR A O 1
ATOM 729 N N . SER A 1 94 ? 3.351 8.925 -15.220 1.00 88.75 94 SER A N 1
ATOM 730 C CA . SER A 1 94 ? 2.315 9.907 -14.888 1.00 88.75 94 SER A CA 1
ATOM 731 C C . SER A 1 94 ? 0.954 9.247 -14.623 1.00 88.75 94 SER A C 1
ATOM 733 O O . SER A 1 94 ? 0.315 9.534 -13.608 1.00 88.75 94 SER A O 1
ATOM 735 N N . ILE A 1 95 ? 0.556 8.287 -15.466 1.00 88.94 95 ILE A N 1
ATOM 736 C CA . ILE A 1 95 ? -0.693 7.527 -15.321 1.00 88.94 95 ILE A CA 1
ATOM 737 C C . ILE A 1 95 ? -0.655 6.693 -14.039 1.00 88.94 95 ILE A C 1
ATOM 739 O O . ILE A 1 95 ? -1.603 6.713 -13.254 1.00 88.94 95 ILE A O 1
ATOM 743 N N . ALA A 1 96 ? 0.455 5.996 -13.786 1.00 87.12 96 ALA A N 1
ATOM 744 C CA . ALA A 1 96 ? 0.619 5.188 -12.583 1.00 87.12 96 ALA A CA 1
ATOM 745 C C . ALA A 1 96 ? 0.556 6.042 -11.306 1.00 87.12 96 ALA A C 1
ATOM 747 O O . ALA A 1 96 ? -0.069 5.644 -10.323 1.00 87.12 96 ALA A O 1
ATOM 748 N N . LEU A 1 97 ? 1.161 7.234 -11.318 1.00 89.88 97 LEU A N 1
ATOM 749 C CA . LEU A 1 97 ? 1.098 8.165 -10.194 1.00 89.88 97 LEU A CA 1
ATOM 750 C C . LEU A 1 97 ? -0.333 8.667 -9.957 1.00 89.88 97 LEU A C 1
ATOM 752 O O . LEU A 1 97 ? -0.787 8.707 -8.811 1.00 89.88 97 LEU A O 1
ATOM 756 N N . ALA A 1 98 ? -1.051 9.023 -11.025 1.00 89.38 98 ALA A N 1
ATOM 757 C CA . ALA A 1 98 ? -2.445 9.442 -10.939 1.00 89.38 98 ALA A CA 1
ATOM 758 C C . ALA A 1 98 ? -3.327 8.328 -10.352 1.00 89.38 98 ALA A C 1
ATOM 760 O O . ALA A 1 98 ? -4.111 8.589 -9.437 1.00 89.38 98 ALA A O 1
ATOM 761 N N . ALA A 1 99 ? -3.136 7.083 -10.795 1.00 87.50 99 ALA A N 1
ATOM 762 C CA . ALA A 1 99 ? -3.840 5.921 -10.261 1.00 87.50 99 ALA A CA 1
ATOM 763 C C . ALA A 1 99 ? -3.543 5.698 -8.765 1.00 87.50 99 ALA A C 1
ATOM 765 O O . ALA A 1 99 ? -4.470 5.521 -7.971 1.00 87.50 99 ALA A O 1
ATOM 766 N N . ASP A 1 100 ? -2.274 5.785 -8.349 1.00 88.75 100 ASP A N 1
ATOM 767 C CA . ASP A 1 100 ? -1.872 5.660 -6.939 1.00 88.75 100 ASP A CA 1
ATOM 768 C C . ASP A 1 100 ? -2.532 6.745 -6.060 1.00 88.75 100 ASP A C 1
ATOM 770 O O . ASP A 1 100 ? -2.935 6.488 -4.918 1.00 88.75 100 ASP A O 1
ATOM 774 N N . ILE A 1 101 ? -2.656 7.975 -6.570 1.00 91.19 101 ILE A N 1
ATOM 775 C CA . ILE A 1 101 ? -3.326 9.080 -5.869 1.00 91.19 101 ILE A CA 1
ATOM 776 C C . ILE A 1 101 ? -4.835 8.829 -5.780 1.00 91.19 101 ILE A C 1
ATOM 778 O O . ILE A 1 101 ? -5.402 8.950 -4.691 1.00 91.19 101 ILE A O 1
ATOM 782 N N . GLN A 1 102 ? -5.475 8.446 -6.886 1.00 91.38 102 GLN A N 1
ATOM 783 C CA . GLN A 1 102 ? -6.907 8.142 -6.934 1.00 91.38 102 GLN A CA 1
ATOM 784 C C . GLN A 1 102 ? -7.274 7.020 -5.964 1.00 91.38 102 GLN A C 1
ATOM 786 O O . GLN A 1 102 ? -8.213 7.168 -5.184 1.00 91.38 102 GLN A O 1
ATOM 791 N N . GLN A 1 103 ? -6.493 5.937 -5.921 1.00 90.50 103 GLN A N 1
ATOM 792 C CA . GLN A 1 103 ? -6.708 4.860 -4.955 1.00 90.50 103 GLN A CA 1
ATOM 793 C C . GLN A 1 103 ? -6.683 5.385 -3.516 1.00 90.50 103 GLN A C 1
ATOM 795 O O . GLN A 1 103 ? -7.597 5.112 -2.738 1.00 90.50 103 GLN A O 1
ATOM 800 N N . LYS A 1 104 ? -5.682 6.196 -3.154 1.00 91.38 104 LYS A N 1
ATOM 801 C CA . LYS A 1 104 ? -5.595 6.794 -1.811 1.00 91.38 104 LYS A CA 1
ATOM 802 C C . LYS A 1 104 ? -6.786 7.701 -1.499 1.00 91.38 104 LYS A C 1
ATOM 804 O O . LYS A 1 104 ? -7.264 7.694 -0.365 1.00 91.38 104 LYS A O 1
ATOM 809 N N . GLN A 1 105 ? -7.262 8.476 -2.471 1.00 95.38 105 GLN A N 1
ATOM 810 C CA . GLN A 1 105 ? -8.445 9.321 -2.307 1.00 95.38 105 GLN A CA 1
ATOM 811 C C . GLN A 1 105 ? -9.709 8.483 -2.092 1.00 95.38 105 GLN A C 1
ATOM 813 O O . GLN A 1 105 ? -10.456 8.770 -1.159 1.00 95.38 105 GLN A O 1
ATOM 818 N N . LEU A 1 106 ? -9.900 7.405 -2.858 1.00 94.75 106 LEU A N 1
ATOM 819 C CA . LEU A 1 106 ? -11.012 6.466 -2.676 1.00 94.75 106 LEU A CA 1
ATOM 820 C C . LEU A 1 106 ? -10.987 5.814 -1.292 1.00 94.75 106 LEU A C 1
ATOM 822 O O . LEU A 1 106 ? -12.018 5.740 -0.629 1.00 94.75 106 LEU A O 1
ATOM 826 N N . PHE A 1 107 ? -9.812 5.404 -0.806 1.00 95.69 107 PHE A N 1
ATOM 827 C CA . PHE A 1 107 ? -9.679 4.876 0.554 1.00 95.69 107 PHE A CA 1
ATOM 828 C C . PHE A 1 107 ? -10.083 5.903 1.618 1.00 95.69 107 PHE A C 1
ATOM 830 O O . PHE A 1 107 ? -10.791 5.556 2.563 1.00 95.69 107 PHE A O 1
ATOM 837 N N . ARG A 1 108 ? -9.670 7.168 1.466 1.00 94.75 108 ARG A N 1
ATOM 838 C CA . ARG A 1 108 ? -10.042 8.253 2.391 1.00 94.75 108 ARG A CA 1
ATOM 839 C C . ARG A 1 108 ? -11.536 8.569 2.339 1.00 94.75 108 ARG A C 1
ATOM 841 O O . ARG A 1 108 ? -12.145 8.743 3.389 1.00 94.75 108 ARG A O 1
ATOM 848 N N . ALA A 1 109 ? -12.118 8.618 1.143 1.00 96.06 109 ALA A N 1
ATOM 849 C CA . ALA A 1 109 ? -13.548 8.840 0.952 1.00 96.06 109 ALA A CA 1
ATOM 850 C C . ALA A 1 109 ? -14.368 7.706 1.578 1.00 96.06 109 ALA A C 1
ATOM 852 O O . ALA A 1 109 ? -15.261 7.958 2.376 1.00 96.06 109 ALA A O 1
ATOM 853 N N . ARG A 1 110 ? -13.988 6.448 1.330 1.00 97.00 110 ARG A N 1
ATOM 854 C CA . ARG A 1 110 ? -14.644 5.292 1.949 1.00 97.00 110 ARG A CA 1
ATOM 855 C C . ARG A 1 110 ? -14.534 5.313 3.474 1.00 97.00 110 ARG A C 1
ATOM 857 O O . ARG A 1 110 ? -15.496 4.990 4.162 1.00 97.00 110 ARG A O 1
ATOM 864 N N . ALA A 1 111 ? -13.376 5.685 4.017 1.00 96.06 111 ALA A N 1
ATOM 865 C CA . ALA A 1 111 ? -13.198 5.803 5.462 1.00 96.06 111 ALA A CA 1
ATOM 866 C C . ALA A 1 111 ? -14.097 6.896 6.065 1.00 96.06 111 ALA A C 1
ATOM 868 O O . ALA A 1 111 ? -14.732 6.654 7.089 1.00 96.06 111 ALA A O 1
ATOM 869 N N . SER A 1 112 ? -14.203 8.059 5.413 1.00 95.31 112 SER A N 1
ATOM 870 C CA . SER A 1 112 ? -15.065 9.148 5.885 1.00 95.31 112 SER A CA 1
ATOM 871 C C . SER A 1 112 ? -16.554 8.825 5.741 1.00 95.31 112 SER A C 1
ATOM 873 O O . SER A 1 112 ? -17.350 9.198 6.598 1.00 95.31 112 SER A O 1
ATOM 875 N N . GLU A 1 113 ? -16.952 8.078 4.709 1.00 96.12 113 GLU A N 1
ATOM 876 C CA . GLU A 1 113 ? -18.316 7.559 4.578 1.00 96.12 113 GLU A CA 1
ATOM 877 C C . GLU A 1 113 ? -18.661 6.578 5.695 1.00 96.12 113 GLU A C 1
ATOM 879 O O . GLU A 1 113 ? -19.717 6.711 6.311 1.00 96.12 113 GLU A O 1
ATOM 884 N N . MET A 1 114 ? -17.761 5.642 6.004 1.00 95.94 114 MET A N 1
ATOM 885 C CA . MET A 1 114 ? -17.930 4.709 7.122 1.00 95.94 114 MET A CA 1
ATOM 886 C C . MET A 1 114 ? -18.055 5.450 8.459 1.00 95.94 114 MET A C 1
ATOM 888 O O . MET A 1 114 ? -18.883 5.093 9.292 1.00 95.94 114 MET A O 1
ATOM 892 N N . GLU A 1 115 ? -17.265 6.501 8.672 1.00 94.44 115 GLU A N 1
ATOM 893 C CA . GLU A 1 115 ? -17.352 7.342 9.869 1.00 94.44 115 GLU A CA 1
ATOM 894 C C . GLU A 1 115 ? -18.687 8.097 9.940 1.00 94.44 115 GLU A C 1
ATOM 896 O O . GLU A 1 115 ? -19.372 8.062 10.962 1.00 94.44 115 GLU A O 1
ATOM 901 N N . ARG A 1 116 ? -19.136 8.693 8.830 1.00 93.75 116 ARG A N 1
ATOM 902 C CA . ARG A 1 116 ? -20.460 9.331 8.738 1.00 93.75 116 ARG A CA 1
ATOM 903 C C . ARG A 1 116 ? -21.597 8.343 8.989 1.00 93.75 116 ARG A C 1
ATOM 905 O O . ARG A 1 116 ? -22.574 8.707 9.641 1.00 93.75 116 ARG A O 1
ATOM 912 N N . GLN A 1 117 ? -21.494 7.117 8.477 1.00 94.50 117 GLN A N 1
ATOM 913 C CA . GLN A 1 117 ? -22.473 6.058 8.731 1.00 94.50 117 GLN A CA 1
ATOM 914 C C . GLN A 1 117 ? -22.525 5.710 10.220 1.00 94.50 117 GLN A C 1
ATOM 916 O O . GLN A 1 117 ? -23.611 5.742 10.792 1.00 94.50 117 GLN A O 1
ATOM 921 N N . ARG A 1 118 ? -21.371 5.518 10.873 1.00 91.69 118 ARG A N 1
ATOM 922 C CA . ARG A 1 118 ? -21.295 5.293 12.328 1.00 91.69 118 ARG A CA 1
ATOM 923 C C . ARG A 1 118 ? -21.942 6.425 13.122 1.00 91.69 118 ARG A C 1
ATOM 925 O O . ARG A 1 118 ? -22.766 6.162 13.989 1.00 91.69 118 ARG A O 1
ATOM 932 N N . HIS A 1 119 ? -21.660 7.682 12.776 1.00 88.19 119 HIS A N 1
ATOM 933 C CA . HIS A 1 119 ? -22.301 8.825 13.432 1.00 88.19 119 HIS A CA 1
ATOM 934 C C . HIS A 1 119 ? -23.826 8.828 13.266 1.00 88.19 119 HIS A C 1
ATOM 936 O O . HIS A 1 119 ? -24.545 9.140 14.214 1.00 88.19 119 HIS A O 1
ATOM 942 N N . ARG A 1 120 ? -24.341 8.465 12.083 1.00 89.81 120 ARG A N 1
ATOM 943 C CA . ARG A 1 120 ? -25.791 8.346 11.852 1.00 89.81 120 ARG A CA 1
ATOM 944 C C . ARG A 1 120 ? -26.403 7.202 12.655 1.00 89.81 120 ARG A C 1
ATOM 946 O O . ARG A 1 120 ? -27.493 7.368 13.195 1.00 89.81 120 ARG A O 1
ATOM 953 N N . GLU A 1 121 ? -25.729 6.060 12.728 1.00 88.81 121 GLU A N 1
ATOM 954 C CA . GLU A 1 121 ? -26.162 4.922 13.542 1.00 88.81 121 GLU A CA 1
ATOM 955 C C . GLU A 1 121 ? -26.204 5.285 15.026 1.00 88.81 121 GLU A C 1
ATOM 957 O O . GLU A 1 121 ? -27.193 5.002 15.697 1.00 88.81 121 GLU A O 1
ATOM 962 N N . ASP A 1 122 ? -25.181 5.967 15.534 1.00 83.81 122 ASP A N 1
ATOM 963 C CA . ASP A 1 122 ? -25.124 6.375 16.937 1.00 83.81 122 ASP A CA 1
ATOM 964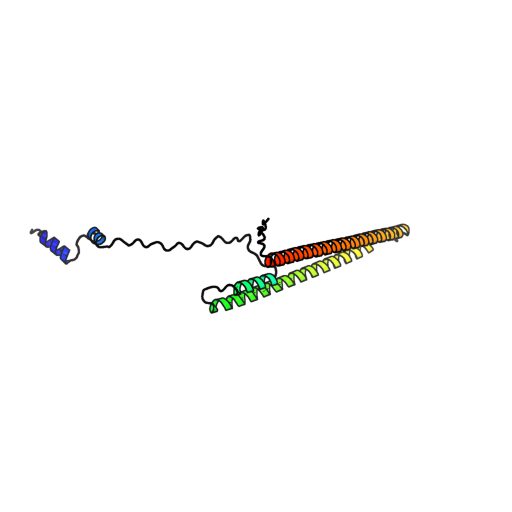 C C . ASP A 1 122 ? -26.166 7.448 17.272 1.00 83.81 122 ASP A C 1
ATOM 966 O O . ASP A 1 122 ? -26.804 7.368 18.322 1.00 83.81 122 ASP A O 1
ATOM 970 N N . ALA A 1 123 ? -26.415 8.399 16.366 1.00 84.25 123 ALA A N 1
ATOM 971 C CA . ALA A 1 123 ? -27.507 9.361 16.512 1.00 84.25 123 ALA A CA 1
ATOM 972 C C . ALA A 1 123 ? -28.883 8.668 16.534 1.00 84.25 123 ALA A C 1
ATOM 974 O O . ALA A 1 123 ? -29.745 9.031 17.330 1.00 84.25 123 ALA A O 1
ATOM 975 N N . ARG A 1 124 ? -29.088 7.629 15.711 1.00 78.75 124 ARG A N 1
ATOM 976 C CA . ARG A 1 124 ? -30.328 6.832 15.719 1.00 78.75 124 ARG A CA 1
ATOM 977 C C . ARG A 1 124 ? -30.492 6.020 17.001 1.00 78.75 124 ARG A C 1
ATOM 979 O O . ARG A 1 124 ? -31.581 6.026 17.559 1.00 78.75 124 ARG A O 1
ATOM 986 N N . LYS A 1 125 ? -29.426 5.397 17.520 1.00 73.94 125 LYS A N 1
ATOM 987 C CA . LYS A 1 125 ? -29.460 4.673 18.808 1.00 73.94 125 LYS A CA 1
ATOM 988 C C . LYS A 1 125 ? -29.900 5.563 19.975 1.00 73.94 125 LYS A C 1
ATOM 990 O O . LYS A 1 125 ? -30.504 5.062 20.914 1.00 73.94 125 LYS A O 1
ATOM 995 N N . GLN A 1 126 ? -29.595 6.864 19.936 1.00 66.50 126 GLN A N 1
ATOM 996 C CA . GLN A 1 126 ? -30.057 7.815 20.956 1.00 66.50 126 GLN A CA 1
ATOM 997 C C . GLN A 1 126 ? -31.566 8.091 20.875 1.00 66.50 126 GLN A C 1
ATOM 999 O O . GLN A 1 126 ? -32.181 8.363 21.901 1.00 66.50 126 GLN A O 1
ATOM 1004 N N . LEU A 1 127 ? -32.158 8.011 19.680 1.00 63.81 127 LEU A N 1
ATOM 1005 C CA . LEU A 1 127 ? -33.587 8.247 19.444 1.00 63.81 127 LEU A CA 1
ATOM 1006 C C . LEU A 1 127 ? -34.449 6.997 19.684 1.00 63.81 127 LEU A C 1
ATOM 1008 O O . LEU A 1 127 ? -35.640 7.124 19.944 1.00 63.81 127 LEU A O 1
ATOM 1012 N N . ASP A 1 128 ? -33.852 5.804 19.624 1.00 63.84 128 ASP A N 1
ATOM 1013 C CA . ASP A 1 128 ? -34.540 4.506 19.712 1.00 63.84 128 ASP A CA 1
ATOM 1014 C C . ASP A 1 128 ? -34.778 4.019 21.159 1.00 63.84 128 ASP A C 1
ATOM 1016 O O . ASP A 1 128 ? -35.047 2.845 21.399 1.00 63.84 128 ASP A O 1
ATOM 1020 N N . VAL A 1 129 ? -34.673 4.910 22.154 1.00 66.62 129 VAL A N 1
ATOM 1021 C CA . VAL A 1 129 ? -35.119 4.644 23.533 1.00 66.62 129 VAL A CA 1
ATOM 1022 C C . VAL A 1 129 ? -36.480 5.323 23.731 1.00 66.62 129 VAL A C 1
ATOM 1024 O O . VAL A 1 129 ? -36.532 6.458 24.207 1.00 66.62 129 VAL A O 1
ATOM 1027 N N . PRO A 1 130 ? -37.601 4.686 23.342 1.00 67.62 130 PRO A N 1
ATOM 1028 C CA . PRO A 1 130 ? -38.919 5.252 23.573 1.00 67.62 130 PRO A CA 1
ATOM 1029 C C . PRO A 1 130 ? -39.254 5.206 25.071 1.00 67.62 130 PRO A C 1
ATOM 1031 O O . PRO A 1 130 ? -39.367 4.136 25.668 1.00 67.62 130 PRO A O 1
ATOM 1034 N N . GLY A 1 131 ? -39.438 6.381 25.676 1.00 72.00 131 GLY A N 1
ATOM 1035 C CA . GLY A 1 131 ? -39.945 6.542 27.043 1.00 72.00 131 GLY A CA 1
ATOM 1036 C C . GLY A 1 131 ? -38.938 7.124 28.047 1.00 72.00 131 GLY A C 1
ATOM 1037 O O . GLY A 1 131 ? -37.751 7.263 27.752 1.00 72.00 131 GLY A O 1
ATOM 1038 N N . PRO A 1 132 ? -39.404 7.510 29.249 1.00 75.25 132 PRO A N 1
ATOM 1039 C CA . PRO A 1 132 ? -38.540 8.057 30.288 1.00 75.25 132 PRO A CA 1
ATOM 1040 C C . PRO A 1 132 ? -37.528 7.002 30.754 1.00 75.25 132 PRO A C 1
ATOM 1042 O O . PRO A 1 132 ? -37.889 5.883 31.121 1.00 75.25 132 PRO A O 1
ATOM 1045 N N . LEU A 1 133 ? -36.246 7.370 30.746 1.00 74.19 133 LEU A N 1
ATOM 1046 C CA . LEU A 1 133 ? -35.147 6.498 31.151 1.00 74.19 133 LEU A CA 1
ATOM 1047 C C . LEU A 1 133 ? -35.311 6.082 32.624 1.00 74.19 133 LEU A C 1
ATOM 1049 O O . LEU A 1 133 ? -35.110 6.883 33.536 1.00 74.19 133 LEU A O 1
ATOM 1053 N N . ASN A 1 134 ? -35.650 4.815 32.868 1.00 81.94 134 ASN A N 1
ATOM 1054 C CA . ASN A 1 134 ? -35.759 4.282 34.224 1.00 81.94 134 ASN A CA 1
ATOM 1055 C C . ASN A 1 134 ? -34.358 4.168 34.868 1.00 81.94 134 ASN A C 1
ATOM 1057 O O . ASN A 1 134 ? -33.363 3.834 34.215 1.00 81.94 134 ASN A O 1
ATOM 1061 N N . SER A 1 135 ? -34.263 4.416 36.174 1.00 83.50 135 SER A N 1
ATOM 1062 C CA . SER A 1 135 ? -33.007 4.375 36.933 1.00 83.50 135 SER A CA 1
ATOM 1063 C C . SER A 1 135 ? -32.295 3.016 36.845 1.00 83.50 135 SER A C 1
ATOM 1065 O O . SER A 1 135 ? -31.071 2.968 36.706 1.00 83.50 135 SER A O 1
ATOM 1067 N N . ALA A 1 136 ? -33.045 1.909 36.847 1.00 84.44 136 ALA A N 1
ATOM 1068 C CA . ALA A 1 136 ? -32.494 0.563 36.687 1.00 84.44 136 ALA A CA 1
ATOM 1069 C C . ALA A 1 136 ? -31.876 0.357 35.291 1.00 84.44 136 ALA A C 1
ATOM 1071 O O . ALA A 1 136 ? -30.753 -0.136 35.173 1.00 84.44 136 ALA A O 1
ATOM 1072 N N . THR A 1 137 ? -32.562 0.814 34.236 1.00 83.06 137 THR A N 1
ATOM 1073 C CA . THR A 1 137 ? -32.053 0.751 32.857 1.00 83.06 137 THR A CA 1
ATOM 1074 C C . THR A 1 137 ? -30.823 1.635 32.656 1.00 83.06 137 THR A C 1
ATOM 1076 O O . THR A 1 137 ? -29.862 1.205 32.020 1.00 83.06 137 THR A O 1
ATOM 1079 N N . ALA A 1 138 ? -30.789 2.823 33.271 1.00 81.81 138 ALA A N 1
ATOM 1080 C CA . ALA A 1 138 ? -29.632 3.716 33.223 1.00 81.81 138 ALA A CA 1
ATOM 1081 C C . ALA A 1 138 ? -28.389 3.072 33.860 1.00 81.81 138 ALA A C 1
ATOM 1083 O O . ALA A 1 138 ? -27.304 3.093 33.277 1.00 81.81 138 ALA A O 1
ATOM 1084 N N . ARG A 1 139 ? -28.548 2.436 35.030 1.00 86.31 139 ARG A N 1
ATOM 1085 C CA . ARG A 1 139 ? -27.456 1.716 35.707 1.00 86.31 139 ARG A CA 1
ATOM 1086 C C . ARG A 1 139 ? -26.932 0.557 34.858 1.00 86.31 139 ARG A C 1
ATOM 1088 O O . ARG A 1 139 ? -25.720 0.429 34.702 1.00 86.31 139 ARG A O 1
ATOM 1095 N N . ALA A 1 140 ? -27.821 -0.230 34.250 1.00 86.31 140 ALA A N 1
ATOM 1096 C CA . ALA A 1 140 ? -27.433 -1.326 33.362 1.00 86.31 140 ALA A CA 1
ATOM 1097 C C . ALA A 1 140 ? -26.652 -0.836 32.126 1.00 86.31 140 ALA A C 1
ATOM 1099 O O . ALA A 1 140 ? -25.668 -1.459 31.732 1.00 86.31 140 ALA A O 1
ATOM 1100 N N . MET A 1 141 ? -27.032 0.304 31.537 1.00 84.75 141 MET A N 1
ATOM 1101 C CA . MET A 1 141 ? -26.286 0.905 30.423 1.00 84.75 141 MET A CA 1
ATOM 1102 C C . MET A 1 141 ? -24.876 1.349 30.828 1.00 84.75 141 MET A C 1
ATOM 1104 O O . MET A 1 141 ? -23.938 1.172 30.052 1.00 84.75 141 MET A O 1
ATOM 1108 N N . VAL A 1 142 ? -24.700 1.903 32.033 1.00 87.56 142 VAL A N 1
ATOM 1109 C CA . VAL A 1 142 ? -23.373 2.296 32.542 1.00 87.56 142 VAL A CA 1
ATOM 1110 C C . VAL A 1 142 ? -22.477 1.076 32.744 1.00 87.56 142 VAL A C 1
ATOM 1112 O O . VAL A 1 142 ? -21.308 1.121 32.365 1.00 87.56 142 VAL A O 1
ATOM 1115 N N . VAL A 1 143 ? -23.018 -0.016 33.291 1.00 91.62 143 VAL A N 1
ATOM 1116 C CA . VAL A 1 143 ? -22.277 -1.278 33.454 1.00 91.62 143 VAL A CA 1
ATOM 1117 C C . VAL A 1 143 ? -21.846 -1.824 32.093 1.00 91.62 143 VAL A C 1
ATOM 1119 O O . VAL A 1 143 ? -20.653 -2.023 31.882 1.00 91.62 143 VAL A O 1
ATOM 1122 N N . LYS A 1 144 ? -22.767 -1.919 31.124 1.00 88.38 144 LYS A N 1
ATOM 1123 C CA . LYS A 1 144 ? -22.441 -2.355 29.756 1.00 88.38 144 LYS A CA 1
ATOM 1124 C C . LYS A 1 144 ? -21.381 -1.473 29.091 1.00 88.38 144 LYS A C 1
ATOM 1126 O O . LYS A 1 144 ? -20.468 -1.985 28.455 1.00 88.38 144 LYS A O 1
ATOM 1131 N N . LYS A 1 145 ? -21.460 -0.144 29.249 1.00 88.56 145 LYS A N 1
ATOM 1132 C CA . LYS A 1 145 ? -20.432 0.774 28.723 1.00 88.56 145 LYS A CA 1
ATOM 1133 C C . LYS A 1 145 ? -19.059 0.513 29.343 1.00 88.56 145 LYS A C 1
ATOM 1135 O O . LYS A 1 145 ? -18.068 0.541 28.620 1.00 88.56 145 LYS A O 1
ATOM 1140 N N . ARG A 1 146 ? -18.997 0.245 30.653 1.00 89.88 146 ARG A N 1
ATOM 1141 C CA . ARG A 1 146 ? -17.742 -0.104 31.338 1.00 89.88 146 ARG A CA 1
ATOM 1142 C C . ARG A 1 146 ? -17.173 -1.423 30.819 1.00 89.88 146 ARG A C 1
ATOM 1144 O O . ARG A 1 146 ? -15.996 -1.461 30.482 1.00 89.88 146 ARG A O 1
ATOM 1151 N N . GLU A 1 147 ? -17.997 -2.457 30.683 1.00 91.62 147 GLU A N 1
ATOM 1152 C CA . GLU A 1 147 ? -17.582 -3.758 30.136 1.00 91.62 147 GLU A CA 1
ATOM 1153 C C . GLU A 1 147 ? -17.029 -3.633 28.710 1.00 91.62 147 GLU A C 1
ATOM 1155 O O . GLU A 1 147 ? -15.952 -4.149 28.423 1.00 91.62 147 GLU A O 1
ATOM 1160 N N . ILE A 1 148 ? -17.709 -2.879 27.838 1.00 89.94 148 ILE A N 1
ATOM 1161 C CA . ILE A 1 148 ? -17.236 -2.621 26.469 1.00 89.94 148 ILE A CA 1
ATOM 1162 C C . ILE A 1 148 ? -15.889 -1.889 26.493 1.00 89.94 148 ILE A C 1
ATOM 1164 O O . ILE A 1 148 ? -14.966 -2.301 25.796 1.00 89.94 148 ILE A O 1
ATOM 1168 N N . SER A 1 149 ? -15.743 -0.847 27.320 1.00 86.94 149 SER A N 1
ATOM 1169 C CA . SER A 1 149 ? -14.481 -0.100 27.410 1.00 86.94 149 SER A CA 1
ATOM 1170 C C . SER A 1 149 ? -13.317 -0.958 27.917 1.00 86.94 149 SER A C 1
ATOM 1172 O O . SER A 1 149 ? -12.208 -0.854 27.397 1.00 86.94 149 SER A O 1
ATOM 1174 N N . LEU A 1 150 ? -13.575 -1.858 28.873 1.00 91.38 150 LEU A N 1
ATOM 1175 C CA . LEU A 1 150 ? -12.578 -2.806 29.368 1.00 91.38 150 LEU A CA 1
ATOM 1176 C C . LEU A 1 150 ? -12.164 -3.789 28.267 1.00 91.38 150 LEU A C 1
ATOM 1178 O O . LEU A 1 150 ? -10.971 -3.978 28.039 1.00 91.38 150 LEU A O 1
ATOM 1182 N N . ALA A 1 151 ? -13.125 -4.342 27.525 1.00 91.19 151 ALA A N 1
ATOM 1183 C CA . ALA A 1 151 ? -12.842 -5.240 26.407 1.00 91.19 151 ALA A CA 1
ATOM 1184 C C . ALA A 1 151 ? -12.047 -4.546 25.280 1.00 91.19 151 ALA A C 1
ATOM 1186 O O . ALA A 1 151 ? -11.126 -5.131 24.703 1.00 91.19 151 ALA A O 1
ATOM 1187 N N . GLU A 1 152 ? -12.360 -3.284 24.970 1.00 89.94 152 GLU A N 1
ATOM 1188 C CA . GLU A 1 152 ? -11.604 -2.481 24.002 1.00 89.94 152 GLU A CA 1
ATOM 1189 C C . GLU A 1 152 ? -10.164 -2.222 24.467 1.00 89.94 152 GLU A C 1
ATOM 1191 O O . GLU A 1 152 ? -9.220 -2.313 23.671 1.00 89.94 152 GLU A O 1
ATOM 1196 N N . ASP A 1 153 ? -9.978 -1.940 25.757 1.00 88.81 153 ASP A N 1
ATOM 1197 C CA . ASP A 1 153 ? -8.665 -1.741 26.362 1.00 88.81 153 ASP A CA 1
ATOM 1198 C C . ASP A 1 153 ? -7.825 -3.020 26.347 1.00 88.81 153 ASP A C 1
ATOM 1200 O O . ASP A 1 153 ? -6.655 -2.984 25.946 1.00 88.81 153 ASP A O 1
ATOM 1204 N N . GLU A 1 154 ? -8.420 -4.162 26.685 1.00 92.69 154 GLU A N 1
ATOM 1205 C CA . GLU A 1 154 ? -7.780 -5.476 26.594 1.00 92.69 154 GLU A CA 1
ATOM 1206 C C . GLU A 1 154 ? -7.355 -5.796 25.156 1.00 92.69 154 GLU A C 1
ATOM 1208 O O . GLU A 1 154 ? -6.197 -6.153 24.906 1.00 92.69 154 GLU A O 1
ATOM 1213 N N . ALA A 1 155 ? -8.242 -5.580 24.179 1.00 91.50 155 ALA A N 1
ATOM 1214 C CA . ALA A 1 155 ? -7.935 -5.778 22.765 1.00 91.50 155 ALA A CA 1
ATOM 1215 C C . ALA A 1 155 ? -6.801 -4.853 22.286 1.00 91.50 155 ALA A C 1
ATOM 1217 O O . ALA A 1 155 ? -5.928 -5.256 21.505 1.00 91.50 155 ALA A O 1
ATOM 1218 N N . ARG A 1 156 ? -6.768 -3.605 22.767 1.00 90.25 156 ARG A N 1
ATOM 1219 C CA . ARG A 1 156 ? -5.700 -2.643 22.467 1.00 90.25 156 ARG A CA 1
ATOM 1220 C C . ARG A 1 156 ? -4.360 -3.088 23.049 1.00 90.25 156 ARG A C 1
ATOM 1222 O O . ARG 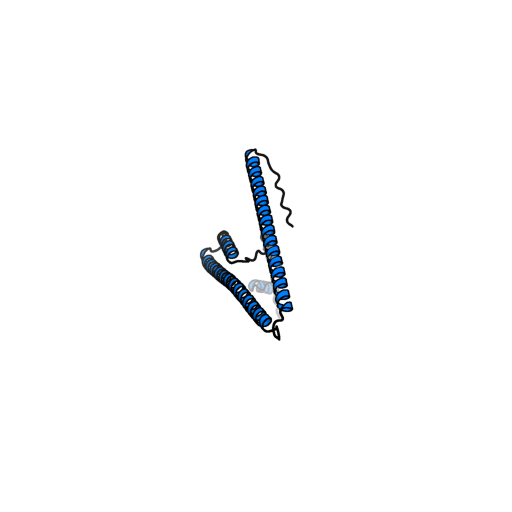A 1 156 ? -3.343 -2.996 22.354 1.00 90.25 156 ARG A O 1
ATOM 1229 N N . VAL A 1 157 ? -4.342 -3.586 24.286 1.00 93.88 157 VAL A N 1
ATOM 1230 C CA . VAL A 1 157 ? -3.137 -4.137 24.926 1.00 93.88 157 VAL A CA 1
ATOM 1231 C C . VAL A 1 157 ? -2.650 -5.380 24.178 1.00 93.88 157 VAL A C 1
ATOM 1233 O O . VAL A 1 157 ? -1.459 -5.467 23.869 1.00 93.88 157 VAL A O 1
ATOM 1236 N N . ALA A 1 158 ? -3.547 -6.292 23.799 1.00 92.38 158 ALA A N 1
ATOM 1237 C CA . ALA A 1 158 ? -3.206 -7.486 23.025 1.00 92.38 158 ALA A CA 1
ATOM 1238 C C . ALA A 1 158 ? -2.549 -7.134 21.678 1.00 92.38 158 ALA A C 1
ATOM 1240 O O . ALA A 1 158 ? -1.473 -7.643 21.358 1.00 92.38 158 ALA A O 1
ATOM 1241 N N . ARG A 1 159 ? -3.115 -6.174 20.931 1.00 92.62 159 ARG A N 1
ATOM 1242 C CA . ARG A 1 159 ? -2.524 -5.682 19.670 1.00 92.62 159 ARG A CA 1
ATOM 1243 C C . ARG A 1 159 ? -1.143 -5.058 19.862 1.00 92.62 159 ARG A C 1
ATOM 1245 O O . ARG A 1 159 ? -0.284 -5.200 18.993 1.00 92.62 159 ARG A O 1
ATOM 1252 N N . ARG A 1 160 ? -0.910 -4.340 20.968 1.00 92.75 160 ARG A N 1
ATOM 1253 C CA . ARG A 1 160 ? 0.419 -3.787 21.289 1.00 92.75 160 ARG A CA 1
ATOM 1254 C C . ARG A 1 160 ? 1.428 -4.902 21.554 1.00 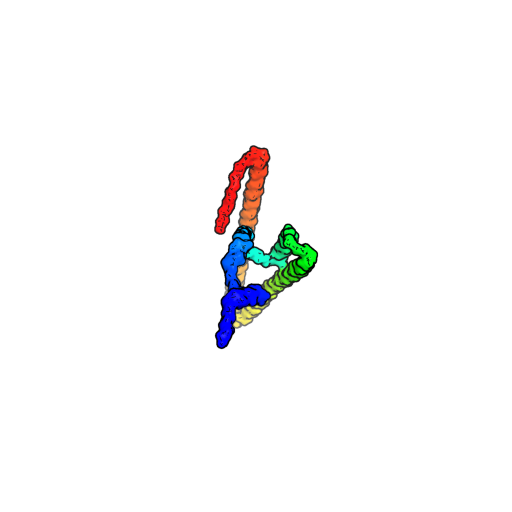92.75 160 ARG A C 1
ATOM 1256 O O . ARG A 1 160 ? 2.510 -4.863 20.980 1.00 92.75 160 ARG A O 1
ATOM 1263 N N . ARG A 1 161 ? 1.052 -5.916 22.340 1.00 92.50 161 ARG A N 1
ATOM 1264 C CA . ARG A 1 161 ? 1.902 -7.089 22.608 1.00 92.50 161 ARG A CA 1
ATOM 1265 C C . ARG A 1 161 ? 2.259 -7.836 21.324 1.00 92.50 161 ARG A C 1
ATOM 1267 O O . ARG A 1 161 ? 3.423 -8.139 21.103 1.00 92.50 161 ARG A O 1
ATOM 1274 N N . GLU A 1 162 ? 1.290 -8.061 20.438 1.00 93.56 162 GLU A N 1
ATOM 1275 C CA . GLU A 1 162 ? 1.535 -8.725 19.151 1.00 93.56 162 GLU A CA 1
ATOM 1276 C C . GLU A 1 162 ? 2.522 -7.940 18.269 1.00 93.56 162 GLU A C 1
ATOM 1278 O O . GLU A 1 162 ? 3.401 -8.521 17.630 1.00 93.56 162 GLU A O 1
ATOM 1283 N N . ARG A 1 163 ? 2.411 -6.605 18.244 1.00 92.62 163 ARG A N 1
ATOM 1284 C CA . ARG A 1 163 ? 3.356 -5.741 17.517 1.00 92.62 163 ARG A CA 1
ATOM 1285 C C . ARG A 1 163 ? 4.765 -5.826 18.091 1.00 92.62 163 ARG A C 1
ATOM 1287 O O . ARG A 1 163 ? 5.710 -5.881 17.308 1.00 92.62 163 ARG A O 1
ATOM 1294 N N . GLU A 1 164 ? 4.893 -5.859 19.414 1.00 93.00 164 GLU A N 1
ATOM 1295 C CA . GLU A 1 164 ? 6.185 -5.996 20.089 1.00 93.00 164 GLU A CA 1
ATOM 1296 C C . GLU A 1 164 ? 6.843 -7.337 19.744 1.00 93.00 164 GLU A C 1
ATOM 1298 O O . GLU A 1 164 ? 7.995 -7.371 19.322 1.00 93.00 164 GLU A O 1
ATOM 1303 N N . ILE A 1 165 ? 6.078 -8.433 19.790 1.00 93.56 165 ILE A N 1
ATOM 1304 C CA . ILE A 1 165 ? 6.556 -9.769 19.404 1.00 93.56 165 ILE A CA 1
ATOM 1305 C C . ILE A 1 165 ? 7.023 -9.775 17.943 1.00 93.56 165 ILE A C 1
ATOM 1307 O O . ILE A 1 165 ? 8.123 -10.235 17.644 1.00 93.56 165 ILE A O 1
ATOM 1311 N N . LYS A 1 166 ? 6.230 -9.216 17.018 1.00 92.94 166 LYS A N 1
ATOM 1312 C CA . LYS A 1 166 ? 6.618 -9.123 15.598 1.00 92.94 166 LYS A CA 1
ATOM 1313 C C . LYS A 1 166 ? 7.870 -8.273 15.390 1.00 92.94 166 LYS A C 1
ATOM 1315 O O . LYS A 1 166 ? 8.657 -8.557 14.489 1.00 92.94 166 LYS A O 1
ATOM 1320 N N . ARG A 1 167 ? 8.056 -7.216 16.183 1.00 93.12 167 ARG A N 1
ATOM 1321 C CA . ARG A 1 167 ? 9.263 -6.388 16.143 1.00 93.12 167 ARG A CA 1
ATOM 1322 C C . ARG A 1 167 ? 10.482 -7.186 16.605 1.00 93.12 167 ARG A C 1
ATOM 1324 O O . ARG A 1 167 ? 11.460 -7.237 15.868 1.00 93.12 167 ARG A O 1
ATOM 1331 N N . GLN A 1 168 ? 10.384 -7.867 17.745 1.00 93.00 168 GLN A N 1
ATOM 1332 C CA . GLN A 1 168 ? 11.451 -8.724 18.269 1.00 93.00 168 GLN A CA 1
ATOM 1333 C C . GLN A 1 168 ? 11.817 -9.846 17.288 1.00 93.00 168 GLN A C 1
ATOM 1335 O O . GLN A 1 168 ? 12.992 -10.102 17.051 1.00 93.00 168 GLN A O 1
ATOM 1340 N N . GLN A 1 169 ? 10.829 -10.475 16.643 1.00 93.38 169 GLN A N 1
ATOM 1341 C CA . GLN A 1 169 ? 11.072 -11.480 15.602 1.00 93.38 169 GLN A CA 1
ATOM 1342 C C . GLN A 1 169 ? 11.874 -10.908 14.426 1.00 93.38 169 GLN A C 1
ATOM 1344 O O . GLN A 1 169 ? 12.863 -11.510 14.016 1.00 93.38 169 GLN A O 1
ATOM 1349 N N . LYS A 1 170 ? 11.509 -9.722 13.925 1.00 92.81 170 LYS A N 1
ATOM 1350 C CA . LYS A 1 170 ? 12.256 -9.052 12.846 1.00 92.81 170 LYS A CA 1
ATOM 1351 C C . LYS A 1 170 ? 13.674 -8.673 13.261 1.00 92.81 170 LYS A C 1
ATOM 1353 O O . LYS A 1 170 ? 14.592 -8.799 12.454 1.00 92.81 170 LYS A O 1
ATOM 1358 N N . GLU A 1 171 ? 13.858 -8.201 14.491 1.00 92.38 171 GLU A N 1
ATOM 1359 C CA . GLU A 1 171 ? 15.179 -7.876 15.036 1.00 92.38 171 GLU A CA 1
ATOM 1360 C C . GLU A 1 171 ? 16.052 -9.139 15.137 1.00 92.38 171 GLU A C 1
ATOM 1362 O O . GLU A 1 171 ? 17.192 -9.135 14.670 1.00 92.38 171 GLU A O 1
ATOM 1367 N N . ASN A 1 172 ? 15.490 -10.254 15.610 1.00 93.00 172 ASN A N 1
ATOM 1368 C CA . ASN A 1 172 ? 16.169 -11.552 15.661 1.00 93.00 172 ASN A CA 1
ATOM 1369 C C . ASN A 1 172 ? 16.515 -12.091 14.262 1.00 93.00 172 ASN A C 1
ATOM 1371 O O . ASN A 1 172 ? 17.626 -12.576 14.038 1.00 93.00 172 ASN A O 1
ATOM 1375 N N . GLU A 1 173 ? 15.604 -11.981 13.291 1.00 91.44 173 GLU A N 1
ATOM 1376 C CA . GLU A 1 173 ? 15.867 -12.351 11.894 1.00 91.44 173 GLU A CA 1
ATOM 1377 C C . GLU A 1 173 ? 16.981 -11.493 11.280 1.00 91.44 173 GLU A C 1
ATOM 1379 O O . GLU A 1 173 ? 17.883 -12.016 10.618 1.00 91.44 173 GLU A O 1
ATOM 1384 N N . ALA A 1 174 ? 16.957 -10.180 11.522 1.00 91.50 174 ALA A N 1
ATOM 1385 C CA . ALA A 1 174 ? 17.992 -9.263 11.061 1.00 91.50 174 ALA A CA 1
ATOM 1386 C C . ALA A 1 174 ? 19.357 -9.600 11.682 1.00 91.50 174 ALA A C 1
ATOM 1388 O O . ALA A 1 174 ? 20.355 -9.658 10.957 1.00 91.50 174 ALA A O 1
ATOM 1389 N N . ALA A 1 175 ? 19.397 -9.902 12.983 1.00 92.12 175 ALA A N 1
ATOM 1390 C CA . ALA A 1 175 ? 20.600 -10.354 13.676 1.00 92.12 175 ALA A CA 1
ATOM 1391 C C . ALA A 1 175 ? 21.125 -11.681 13.099 1.00 92.12 175 ALA A C 1
ATOM 1393 O O . ALA A 1 175 ? 22.320 -11.806 12.826 1.00 92.12 175 ALA A O 1
ATOM 1394 N N . ALA A 1 176 ? 20.247 -12.644 12.801 1.00 92.25 176 ALA A N 1
ATOM 1395 C CA . ALA A 1 176 ? 20.630 -13.904 12.165 1.00 92.25 176 ALA A CA 1
ATOM 1396 C C . ALA A 1 176 ? 21.200 -13.697 10.749 1.00 92.25 176 ALA A C 1
ATOM 1398 O O . ALA A 1 176 ? 22.179 -14.343 10.360 1.00 92.25 176 ALA A O 1
ATOM 1399 N N . ILE A 1 177 ? 20.626 -12.778 9.965 1.00 90.50 177 ILE A N 1
ATOM 1400 C CA . ILE A 1 177 ? 21.151 -12.407 8.643 1.00 90.50 177 ILE A CA 1
ATOM 1401 C C . ILE A 1 177 ? 22.518 -11.728 8.779 1.00 90.50 177 ILE A C 1
ATOM 1403 O O . ILE A 1 177 ? 23.430 -12.057 8.015 1.00 90.50 177 ILE A O 1
ATOM 1407 N N . ALA A 1 178 ? 22.676 -10.808 9.732 1.00 91.44 178 ALA A N 1
ATOM 1408 C CA . ALA A 1 178 ? 23.941 -10.132 10.001 1.00 91.44 178 ALA A CA 1
ATOM 1409 C C . ALA A 1 178 ? 25.030 -11.135 10.411 1.00 91.44 178 ALA A C 1
ATOM 1411 O O . ALA A 1 178 ? 26.104 -11.140 9.811 1.00 91.44 178 ALA A O 1
ATOM 1412 N N . HIS A 1 179 ? 24.714 -12.062 11.317 1.00 91.06 179 HIS A N 1
ATOM 1413 C CA . HIS A 1 179 ? 25.606 -13.152 11.710 1.00 91.06 179 HIS A CA 1
ATOM 1414 C C . HIS A 1 179 ? 26.008 -14.017 10.506 1.00 91.06 179 HIS A C 1
ATOM 1416 O O . HIS A 1 179 ? 27.192 -14.237 10.259 1.00 91.06 179 HIS A O 1
ATOM 1422 N N . ARG A 1 180 ? 25.049 -14.440 9.667 1.00 87.62 180 ARG A N 1
ATOM 1423 C CA . ARG A 1 180 ? 25.347 -15.193 8.431 1.00 87.62 180 ARG A CA 1
ATOM 1424 C C . ARG A 1 180 ? 26.259 -14.417 7.477 1.00 87.62 180 ARG A C 1
ATOM 1426 O O . ARG A 1 180 ? 27.107 -15.025 6.826 1.00 87.62 180 ARG A O 1
ATOM 1433 N N . LYS A 1 181 ? 26.088 -13.096 7.357 1.00 89.50 181 LYS A N 1
ATOM 1434 C CA . LYS A 1 181 ? 26.971 -12.242 6.544 1.00 89.50 181 LYS A CA 1
ATOM 1435 C C . LYS A 1 181 ? 28.378 -12.158 7.142 1.00 89.50 181 LYS A C 1
ATOM 1437 O O . LYS A 1 181 ? 29.334 -12.296 6.385 1.00 89.50 181 LYS A O 1
ATOM 1442 N N . ALA A 1 182 ? 28.500 -12.001 8.460 1.00 89.12 182 ALA A N 1
ATOM 1443 C CA . ALA A 1 182 ? 29.783 -11.969 9.162 1.00 89.12 182 ALA A CA 1
ATOM 1444 C C . ALA A 1 182 ? 30.553 -13.290 8.999 1.00 89.12 182 ALA A C 1
ATOM 1446 O O . ALA A 1 182 ? 31.703 -13.275 8.572 1.00 89.12 182 ALA A O 1
ATOM 1447 N N . VAL A 1 183 ? 29.886 -14.434 9.193 1.00 88.06 183 VAL A N 1
ATOM 1448 C CA . VAL A 1 183 ? 30.476 -15.767 8.965 1.00 88.06 183 VAL A CA 1
ATOM 1449 C C . VAL A 1 183 ? 30.938 -15.933 7.515 1.00 88.06 183 VAL A C 1
ATOM 1451 O O . VAL A 1 183 ? 32.025 -16.443 7.262 1.00 88.06 183 VAL A O 1
ATOM 1454 N N . ARG A 1 184 ? 30.155 -15.468 6.531 1.00 84.44 184 ARG A N 1
ATOM 1455 C CA . ARG A 1 184 ? 30.576 -15.493 5.117 1.00 84.44 184 ARG A CA 1
ATOM 1456 C C . ARG A 1 184 ? 31.802 -14.619 4.858 1.00 84.44 184 ARG A C 1
ATOM 1458 O O . ARG A 1 184 ? 32.663 -15.028 4.084 1.00 84.44 184 ARG A O 1
ATOM 1465 N N . ALA A 1 185 ? 31.878 -13.439 5.472 1.00 87.19 185 ALA A N 1
ATOM 1466 C CA . ALA A 1 185 ? 33.036 -12.558 5.355 1.00 87.19 185 ALA A CA 1
ATOM 1467 C C . ALA A 1 185 ? 34.287 -13.204 5.972 1.00 87.19 185 ALA A C 1
ATOM 1469 O O . ALA A 1 185 ? 35.327 -13.246 5.321 1.00 87.19 185 ALA A O 1
ATOM 1470 N N . GLN A 1 186 ? 34.162 -13.798 7.160 1.00 87.31 186 GLN A N 1
ATOM 1471 C CA . GLN A 1 186 ? 35.247 -14.519 7.825 1.00 87.31 186 GLN A CA 1
ATOM 1472 C C . GLN A 1 186 ? 35.706 -15.742 7.017 1.00 87.31 186 GLN A C 1
ATOM 1474 O O . GLN A 1 186 ? 36.897 -15.906 6.773 1.00 87.31 186 GLN A O 1
ATOM 1479 N N . ASN A 1 187 ? 34.777 -16.554 6.505 1.00 86.69 187 ASN A N 1
ATOM 1480 C CA . ASN A 1 187 ? 35.109 -17.709 5.665 1.00 86.69 187 ASN A CA 1
ATOM 1481 C C . ASN A 1 187 ? 35.786 -17.302 4.349 1.00 86.69 187 ASN A C 1
ATOM 1483 O O . ASN A 1 187 ? 36.644 -18.031 3.857 1.00 86.69 187 ASN A O 1
ATOM 1487 N N . LYS A 1 188 ? 35.438 -16.132 3.795 1.00 85.69 188 LYS A N 1
ATOM 1488 C CA . LYS A 1 188 ? 36.120 -15.562 2.625 1.00 85.69 188 LYS A CA 1
ATOM 1489 C C . LYS A 1 188 ? 37.568 -15.182 2.948 1.00 85.69 188 LYS A C 1
ATOM 1491 O O . LYS A 1 188 ? 38.435 -15.437 2.122 1.00 85.69 188 LYS A O 1
ATOM 1496 N N . ILE A 1 189 ? 37.822 -14.610 4.128 1.00 85.19 189 ILE A N 1
ATOM 1497 C CA . ILE A 1 189 ? 39.177 -14.271 4.602 1.00 85.19 189 ILE A CA 1
ATOM 1498 C C . ILE A 1 189 ? 40.005 -15.543 4.829 1.00 85.19 189 ILE A C 1
ATOM 1500 O O . ILE A 1 189 ? 41.162 -15.600 4.431 1.00 85.19 189 ILE A O 1
ATOM 1504 N N . LEU A 1 190 ? 39.400 -16.582 5.408 1.00 84.25 190 LEU A N 1
ATOM 1505 C CA . LEU A 1 190 ? 40.059 -17.857 5.713 1.00 84.25 190 LEU A CA 1
ATOM 1506 C C . LEU A 1 190 ? 40.186 -18.807 4.504 1.00 84.25 190 LEU A C 1
ATOM 1508 O O . LEU A 1 190 ? 40.676 -19.921 4.655 1.00 84.25 190 LEU A O 1
ATOM 1512 N N . GLY A 1 191 ? 39.717 -18.416 3.312 1.00 83.31 191 GLY A N 1
ATOM 1513 C CA . GLY A 1 191 ? 39.790 -19.246 2.101 1.00 83.31 191 GLY A CA 1
ATOM 1514 C C . GLY A 1 191 ? 38.892 -20.494 2.111 1.00 83.31 191 GLY A C 1
ATOM 1515 O O . GLY A 1 191 ? 39.019 -21.358 1.242 1.00 83.31 191 GLY A O 1
ATOM 1516 N N . ILE A 1 192 ? 37.957 -20.602 3.060 1.00 79.00 192 ILE A N 1
ATOM 1517 C CA . ILE A 1 192 ? 37.073 -21.762 3.215 1.00 79.00 192 ILE A CA 1
ATOM 1518 C C . ILE A 1 192 ? 35.943 -21.677 2.178 1.00 79.00 192 ILE A C 1
ATOM 1520 O O . ILE A 1 192 ? 35.063 -20.810 2.248 1.00 79.00 192 ILE A O 1
ATOM 1524 N N . LYS A 1 193 ? 35.930 -22.602 1.206 1.00 75.19 193 LYS A N 1
ATOM 1525 C CA . LYS A 1 193 ? 34.843 -22.722 0.219 1.00 75.19 193 LYS A CA 1
ATOM 1526 C C . LYS A 1 193 ? 33.564 -23.190 0.914 1.00 75.19 193 LYS A C 1
ATOM 1528 O O . LYS A 1 193 ? 33.408 -24.362 1.234 1.00 75.19 193 LYS A O 1
ATOM 1533 N N . THR A 1 194 ? 32.625 -22.272 1.124 1.00 67.94 194 THR A N 1
ATOM 1534 C CA . THR A 1 194 ? 31.294 -22.624 1.633 1.00 67.94 194 THR A CA 1
ATOM 1535 C C . THR A 1 194 ? 30.405 -23.140 0.494 1.00 67.94 194 THR A C 1
ATOM 1537 O O . THR A 1 194 ? 30.320 -22.485 -0.551 1.00 67.94 194 THR A O 1
ATOM 1540 N N . PRO A 1 195 ? 29.727 -24.293 0.655 1.00 66.88 195 PRO A N 1
ATOM 1541 C CA . PRO A 1 195 ? 28.816 -24.806 -0.359 1.00 66.88 195 PRO A CA 1
ATOM 1542 C C . PRO A 1 195 ? 27.644 -23.837 -0.547 1.00 66.88 195 PRO A C 1
ATOM 1544 O O . PRO A 1 195 ? 26.947 -23.464 0.402 1.00 66.88 195 PRO A O 1
ATOM 1547 N N . ARG A 1 196 ? 27.417 -23.407 -1.794 1.00 61.06 196 ARG A N 1
ATOM 1548 C CA . ARG A 1 196 ? 26.223 -22.641 -2.159 1.00 61.06 196 ARG A CA 1
ATOM 1549 C C . ARG A 1 196 ? 25.045 -23.604 -2.214 1.00 61.06 196 ARG A C 1
ATOM 1551 O O . ARG A 1 196 ? 24.820 -24.244 -3.235 1.00 61.06 196 ARG A O 1
ATOM 1558 N N . TYR A 1 197 ? 24.274 -23.682 -1.135 1.00 56.84 197 TYR A N 1
ATOM 1559 C CA . TYR A 1 197 ? 22.945 -24.276 -1.222 1.00 56.84 197 TYR A CA 1
ATOM 1560 C C . TYR A 1 197 ? 22.112 -23.454 -2.212 1.00 56.84 197 TYR A C 1
ATOM 1562 O O . TYR A 1 197 ? 21.868 -22.262 -1.986 1.00 56.84 197 TYR A O 1
ATOM 1570 N N . ARG A 1 198 ? 21.704 -24.079 -3.327 1.00 51.31 198 ARG A N 1
ATOM 1571 C CA . ARG A 1 198 ? 20.615 -23.560 -4.160 1.00 51.31 198 ARG A CA 1
ATOM 1572 C C . ARG A 1 198 ? 19.419 -23.384 -3.229 1.00 51.31 198 ARG A C 1
ATOM 1574 O O . ARG A 1 198 ? 19.040 -24.317 -2.528 1.00 51.31 198 ARG A O 1
ATOM 1581 N N . ARG A 1 199 ? 18.852 -22.176 -3.180 1.00 56.66 199 ARG A N 1
ATOM 1582 C CA . ARG A 1 199 ? 17.518 -22.002 -2.602 1.00 56.66 199 ARG A CA 1
ATOM 1583 C C . ARG A 1 199 ? 16.593 -22.877 -3.436 1.00 56.66 199 ARG A C 1
ATOM 1585 O O . ARG A 1 199 ? 16.420 -22.584 -4.615 1.00 56.66 199 ARG A O 1
ATOM 1592 N N . ASN A 1 200 ? 16.052 -23.931 -2.840 1.00 47.22 200 ASN A N 1
ATOM 1593 C CA . ASN A 1 200 ? 14.885 -24.589 -3.399 1.00 47.22 200 ASN A CA 1
ATOM 1594 C C . ASN A 1 200 ? 13.800 -23.510 -3.476 1.00 47.22 200 ASN A C 1
ATOM 1596 O O . ASN A 1 200 ? 13.452 -22.905 -2.457 1.00 47.22 200 ASN A O 1
ATOM 1600 N N . ALA A 1 201 ? 13.409 -23.172 -4.701 1.00 43.50 201 ALA A N 1
ATOM 1601 C CA . ALA A 1 201 ? 12.236 -22.355 -4.947 1.00 43.50 201 ALA A CA 1
ATOM 1602 C C . ALA A 1 201 ? 11.001 -23.175 -4.524 1.00 43.50 201 ALA A C 1
ATOM 1604 O O . ALA A 1 201 ? 11.033 -24.395 -4.714 1.00 43.50 201 ALA A O 1
ATOM 1605 N N . PRO A 1 202 ? 9.991 -22.554 -3.890 1.00 50.88 202 PRO A N 1
ATOM 1606 C CA . PRO A 1 202 ? 8.690 -23.190 -3.716 1.00 50.88 202 PRO A CA 1
ATOM 1607 C C . PRO A 1 202 ? 8.038 -23.485 -5.069 1.00 50.88 202 PRO A C 1
ATOM 1609 O O . PRO A 1 202 ? 8.294 -22.708 -6.020 1.00 50.88 202 PRO A O 1
#

Sequence (202 aa):
MQAFKGKTCRSAFEKTGIVPFDPLKVIEKCPPTITATPPPRETTPPPIDWENFPIPKSARSLARLGQRVYDL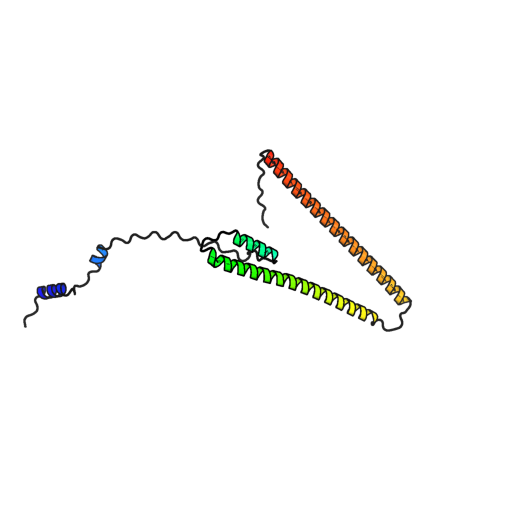DLPGNEDVYAEALDKFMMALTSIALAADIQQKQLFRARASEMERQRHREDARKQLDVPGPLNSATARAMVVKKREISLAEDEARVARRREREIKRQQKENEAAAIAHRKAVRAQNKILGIKTPRYRRNAP

pLDDT: mean 80.09, std 11.68, range [43.5, 97.0]

Radius of gyration: 43.76 Å; chains: 1; bounding box: 80×43×145 Å

Foldseek 3Di:
DDDDDVVVVVVVCVVVVVDPDDVVVVVVPDDPPPPPDPPPPPPDPPPPPPVPPPDQPALVSLVVVLVVVVVPPDPDDCPPVVVVSVVVSVVVSVVRVVVVVVVVVVVVVVVVVVVVVVVVVVVVVVVPPPDDQDPVNVVVVVVVVVVVVVVVVVVVVVVVVVVVVVVVVVVVVVVVVVVVVVVVVVCVVVVNDDDDDDPPDD